Protein AF-0000000068983839 (afdb_homodimer)

Organism: NCBI:txid743974

Solvent-accessible surface area (backbone atoms only — not comparable to full-atom values): 16617 Å² total; per-residue (Å²): 38,35,44,30,45,25,29,25,25,41,51,49,75,92,55,95,58,61,54,68,30,41,51,33,74,67,11,49,51,18,20,49,47,36,24,52,53,48,46,60,52,26,74,81,48,56,54,52,30,39,36,21,15,74,34,36,22,17,36,51,29,43,50,49,28,48,52,49,31,39,75,70,76,41,79,46,46,80,44,77,44,79,48,40,38,48,85,40,53,39,66,58,26,39,43,50,50,42,48,52,48,34,72,74,64,40,85,78,48,63,81,41,22,35,38,38,25,22,29,71,56,26,51,25,46,36,52,14,65,42,43,70,48,76,65,53,90,72,54,58,18,14,34,38,30,26,43,32,88,58,80,50,77,61,62,24,41,80,78,48,74,49,70,36,79,75,135,38,35,43,30,45,26,30,25,25,42,49,48,74,90,54,95,57,60,54,68,29,41,53,33,74,66,12,49,52,19,19,49,49,36,22,52,53,49,46,62,52,26,75,82,49,56,55,52,30,38,37,21,15,75,36,37,24,16,36,51,30,42,50,48,28,48,51,48,31,40,75,70,75,40,80,47,47,79,44,77,43,78,47,39,40,48,86,40,54,39,66,58,26,38,42,52,52,42,48,52,48,34,72,74,64,40,86,77,48,63,82,41,22,36,36,37,24,21,29,71,57,26,52,25,45,37,52,13,65,43,43,71,49,78,64,53,88,71,55,58,17,15,34,38,33,26,44,31,90,58,79,49,79,61,62,24,41,80,77,48,72,49,71,35,80,74,136

Secondary structure (DSSP, 8-state):
-EEEEEE---BPPP-S-GGGPPBPHHHHHHHHHHHHHHHHHHTTS---EEEE-SSHHHHHHHHHHHHHHHHTT---EEEE-TT-STTS-HHHHHHHHHHHHHHHH-S--TT-EEEEEE-TTHHHHHHHHHHTSPP----TT-EEEEE-S-SS-PPPEEEEEE-----/-EEEEEE---BPPP-S-GGGPPBPHHHHHHHHHHHHHHHHHHTTS---EEEE-SSHHHHHHHHHHHHHHHHTT---EEEE-TT-STTS-HHHHHHHHHHHHHHHH-S--TT-EEEEEE-TTHHHHHHHHHHTSPP----TT-EEEEE-S-SS-PPPEEEEEE-----

Nearest PDB structures (foldseek):
  3f2i-assembly3_E  TM=8.036E-01  e=8.702E-10  Nostoc sp. PCC 7120 = FACHB-418
  4ij6-assembly1_B  TM=7.557E-01  e=6.068E-08  Hydrogenobacter thermophilus TK-6
  3mxo-assembly2_A-2  TM=7.303E-01  e=1.418E-07  Homo sapiens
  3mxo-assembly2_B  TM=7.251E-01  e=1.329E-07  Homo sapiens
  5muf-assembly1_A  TM=7.043E-01  e=1.418E-07  Homo sapiens

Radius of gyration: 24.98 Å; Cα contacts (8 Å, |Δi|>4): 747; chains: 2; bounding box: 42×73×49 Å

pLDDT: mean 95.05, std 5.73, range [67.31, 98.94]

Structure (mmCIF, N/CA/C/O backbone):
data_AF-0000000068983839-model_v1
#
loop_
_entity.id
_entity.type
_entity.pdbx_description
1 polymer 'Putative phosphohistidine phosphatase'
#
loop_
_atom_site.group_PDB
_atom_site.id
_atom_site.type_symbol
_atom_site.label_atom_id
_atom_site.label_alt_id
_atom_site.label_comp_id
_atom_site.label_asym_id
_atom_site.label_entity_id
_atom_site.label_seq_id
_atom_site.pdbx_PDB_ins_code
_atom_site.Cartn_x
_atom_site.Cartn_y
_atom_site.Cartn_z
_atom_site.occupancy
_atom_site.B_iso_or_equiv
_atom_site.auth_seq_id
_atom_site.auth_comp_id
_atom_site.auth_asym_id
_atom_site.auth_atom_id
_atom_site.pdbx_PDB_model_num
ATOM 1 N N . MET A 1 1 ? -10.25 6.766 0.017 1 90.69 1 MET A N 1
ATOM 2 C CA . MET A 1 1 ? -10.023 7.648 1.157 1 90.69 1 MET A CA 1
ATOM 3 C C . MET A 1 1 ? -9.352 8.945 0.714 1 90.69 1 MET A C 1
ATOM 5 O O . MET A 1 1 ? -8.609 8.961 -0.269 1 90.69 1 MET A O 1
ATOM 9 N N . LYS A 1 2 ? -9.688 10.023 1.405 1 95.81 2 LYS A N 1
ATOM 10 C CA . LYS A 1 2 ? -9.023 11.305 1.172 1 95.81 2 LYS A CA 1
ATOM 11 C C . LYS A 1 2 ? -8.211 11.734 2.391 1 95.81 2 LYS A C 1
ATOM 13 O O . LYS A 1 2 ? -8.727 11.758 3.51 1 95.81 2 LYS A O 1
ATOM 18 N N . LEU A 1 3 ? -6.98 12 2.146 1 97.69 3 LEU A N 1
ATOM 19 C CA . LEU A 1 3 ? -6.105 12.586 3.156 1 97.69 3 LEU A CA 1
ATOM 20 C C . LEU A 1 3 ? -5.777 14.031 2.818 1 97.69 3 LEU A C 1
ATOM 22 O O . LEU A 1 3 ? -5.309 14.328 1.714 1 97.69 3 LEU A O 1
ATOM 26 N N . ILE A 1 4 ? -6.086 14.914 3.697 1 98.69 4 ILE A N 1
ATOM 27 C CA . ILE A 1 4 ? -5.789 16.328 3.516 1 98.69 4 ILE A CA 1
ATOM 28 C C . ILE A 1 4 ? -4.645 16.734 4.434 1 98.69 4 ILE A C 1
ATOM 30 O O . ILE A 1 4 ? -4.805 16.781 5.656 1 98.69 4 ILE A O 1
ATOM 34 N N . PHE A 1 5 ? -3.518 17.031 3.832 1 98.75 5 PHE A N 1
ATOM 35 C CA . PHE A 1 5 ? -2.359 17.469 4.598 1 98.75 5 PHE A CA 1
ATOM 36 C C . PHE A 1 5 ? -2.338 18.984 4.711 1 98.75 5 PHE A C 1
ATOM 38 O O . PHE A 1 5 ? -2.504 19.688 3.713 1 98.75 5 PHE A O 1
ATOM 45 N N . VAL A 1 6 ? -2.137 19.484 5.918 1 98.88 6 VAL A N 1
ATOM 46 C CA . VAL A 1 6 ? -2.076 20.922 6.199 1 98.88 6 VAL A CA 1
ATOM 47 C C . VAL A 1 6 ? -0.812 21.234 6.992 1 98.88 6 VAL A C 1
ATOM 49 O O . VAL A 1 6 ? -0.535 20.594 8.016 1 98.88 6 VAL A O 1
ATOM 52 N N . ARG A 1 7 ? -0.062 22.125 6.504 1 98.94 7 ARG A N 1
ATOM 53 C CA . ARG A 1 7 ? 0.943 22.734 7.367 1 98.94 7 ARG A CA 1
ATOM 54 C C . ARG A 1 7 ? 0.316 23.781 8.281 1 98.94 7 ARG A C 1
ATOM 56 O O . ARG A 1 7 ? -0.604 24.5 7.875 1 98.94 7 ARG A O 1
ATOM 63 N N . HIS A 1 8 ? 0.883 23.922 9.414 1 98.75 8 HIS A N 1
ATOM 64 C CA . HIS A 1 8 ? 0.371 24.938 10.336 1 98.75 8 HIS A CA 1
ATOM 65 C C . HIS A 1 8 ? 0.53 26.344 9.758 1 98.75 8 HIS A C 1
ATOM 67 O O . HIS A 1 8 ? 1.288 26.531 8.805 1 98.75 8 HIS A O 1
ATOM 73 N N . GLY A 1 9 ? -0.256 27.344 10.344 1 98.62 9 GLY A N 1
ATOM 74 C CA . GLY A 1 9 ? -0.112 28.75 9.992 1 98.62 9 GLY A CA 1
ATOM 75 C C . GLY A 1 9 ? 1.139 29.391 10.57 1 98.62 9 GLY A C 1
ATOM 76 O O . GLY A 1 9 ? 1.928 28.719 11.242 1 98.62 9 GLY A O 1
ATOM 77 N N . GLN A 1 10 ? 1.274 30.672 10.32 1 98.19 10 GLN A N 1
ATOM 78 C CA . GLN A 1 10 ? 2.438 31.391 10.82 1 98.19 10 GLN A CA 1
ATOM 79 C C . GLN A 1 10 ? 2.5 31.359 12.344 1 98.19 10 GLN A C 1
ATOM 81 O O . GLN A 1 10 ? 1.504 31.625 13.016 1 98.19 10 GLN A O 1
ATOM 86 N N . ALA A 1 11 ? 3.68 31 12.828 1 97.25 11 ALA A N 1
ATOM 87 C CA . ALA A 1 11 ? 3.904 30.953 14.266 1 97.25 11 ALA A CA 1
ATOM 88 C C . ALA A 1 11 ? 4.855 32.062 14.719 1 97.25 11 ALA A C 1
ATOM 90 O O . ALA A 1 11 ? 5.586 32.625 13.906 1 97.25 11 ALA A O 1
ATOM 91 N N . GLY A 1 12 ? 4.832 32.312 15.984 1 94.88 12 GLY A N 1
ATOM 92 C CA . GLY A 1 12 ? 5.77 33.25 16.562 1 94.88 12 GLY A CA 1
ATOM 93 C C . GLY A 1 12 ? 7.219 32.875 16.312 1 94.88 12 GLY A C 1
ATOM 94 O O . GLY A 1 12 ? 7.508 31.812 15.773 1 94.88 12 GLY A O 1
ATOM 95 N N . PRO A 1 13 ? 8.07 33.75 16.656 1 90.75 13 PRO A N 1
ATOM 96 C CA . PRO A 1 13 ? 9.492 33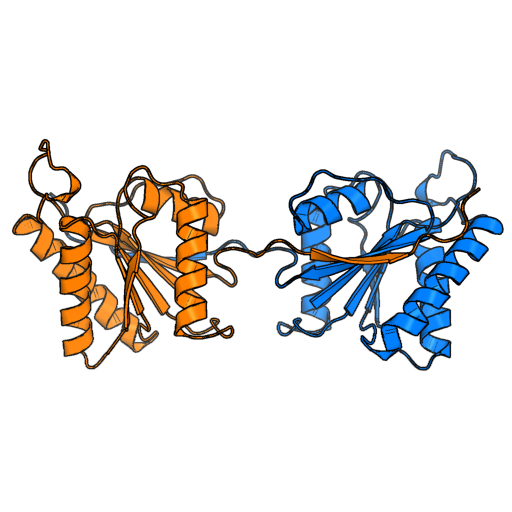.531 16.375 1 90.75 13 PRO A CA 1
ATOM 97 C C . PRO A 1 13 ? 10.047 32.312 17.094 1 90.75 13 PRO A C 1
ATOM 99 O O . PRO A 1 13 ? 9.492 31.875 18.109 1 90.75 13 PRO A O 1
ATOM 102 N N . TYR A 1 14 ? 11.117 31.828 16.5 1 87.12 14 TYR A N 1
ATOM 103 C CA . TYR A 1 14 ? 11.781 30.672 17.094 1 87.12 14 TYR A CA 1
ATOM 104 C C . TYR A 1 14 ? 12.281 30.984 18.5 1 87.12 14 TYR A C 1
ATOM 106 O O . TYR A 1 14 ? 12.781 32.094 18.75 1 87.12 14 TYR A O 1
ATOM 114 N N . CYS A 1 15 ? 12.023 30.062 19.375 1 84.12 15 CYS A N 1
ATOM 115 C CA . CYS A 1 15 ? 12.531 30.156 20.734 1 84.12 15 CYS A CA 1
ATOM 116 C C . CYS A 1 15 ? 12.938 28.781 21.266 1 84.12 15 CYS A C 1
ATOM 118 O O . CYS A 1 15 ? 12.852 27.781 20.547 1 84.12 15 CYS A O 1
ATOM 120 N N . ALA A 1 16 ? 13.453 28.703 22.531 1 85.75 16 ALA A N 1
ATOM 121 C CA . ALA A 1 16 ? 13.938 27.469 23.141 1 85.75 16 ALA A CA 1
ATOM 122 C C . ALA A 1 16 ? 12.828 26.422 23.203 1 85.75 16 ALA A C 1
ATOM 124 O O . ALA A 1 16 ? 13.07 25.234 22.984 1 85.75 16 ALA A O 1
ATOM 125 N N . ASP A 1 17 ? 11.68 26.953 23.469 1 88.44 17 ASP A N 1
ATOM 126 C CA . ASP A 1 17 ? 10.508 26.078 23.5 1 88.44 17 ASP A CA 1
ATOM 127 C C . ASP A 1 17 ? 9.812 26.031 22.156 1 88.44 17 ASP A C 1
ATOM 129 O O . ASP A 1 17 ? 8.75 26.625 21.969 1 88.44 17 ASP A O 1
ATOM 133 N N . ASP A 1 18 ? 10.328 25.25 21.266 1 89.44 18 ASP A N 1
ATOM 134 C CA . ASP A 1 18 ? 9.789 25.219 19.906 1 89.44 18 ASP A CA 1
ATOM 135 C C . ASP A 1 18 ? 8.352 24.688 19.891 1 89.44 18 ASP A C 1
ATOM 137 O O . ASP A 1 18 ? 7.504 25.203 19.172 1 89.44 18 ASP A O 1
ATOM 141 N N . ALA A 1 19 ? 8.055 23.703 20.641 1 92.25 19 ALA A N 1
ATOM 142 C CA . ALA A 1 19 ? 6.727 23.094 20.703 1 92.25 19 ALA A CA 1
ATOM 143 C C . ALA A 1 19 ? 5.688 24.094 21.203 1 92.25 19 ALA A C 1
ATOM 145 O O . ALA A 1 19 ? 4.512 24 20.844 1 92.25 19 ALA A O 1
ATOM 146 N N . GLY A 1 20 ? 6.129 25.031 21.922 1 93.81 20 GLY A N 1
ATOM 147 C CA . GLY A 1 20 ? 5.219 25.938 22.609 1 93.81 20 GLY A CA 1
ATOM 148 C C . GLY A 1 20 ? 4.914 27.203 21.828 1 93.81 20 GLY A C 1
ATOM 149 O O . GLY A 1 20 ? 4.129 28.031 22.266 1 93.81 20 GLY A O 1
ATOM 150 N N . ARG A 1 21 ? 5.441 27.375 20.594 1 95.31 21 ARG A N 1
ATOM 151 C CA . ARG A 1 21 ? 5.199 28.547 19.781 1 95.31 21 ARG A CA 1
ATOM 152 C C . ARG A 1 21 ? 3.758 28.594 19.297 1 95.31 21 ARG A C 1
ATOM 154 O O . ARG A 1 21 ? 3.287 27.656 18.656 1 95.31 21 ARG A O 1
ATOM 161 N N . ASP A 1 22 ? 3.115 29.703 19.547 1 97.31 22 ASP A N 1
ATOM 162 C CA . ASP A 1 22 ? 1.725 29.891 19.141 1 97.31 22 ASP A CA 1
ATOM 163 C C . ASP A 1 22 ? 1.635 30.531 17.766 1 97.31 22 ASP A C 1
ATOM 165 O O . ASP A 1 22 ? 2.592 31.156 17.297 1 97.31 22 ASP A O 1
ATOM 169 N N . LEU A 1 23 ? 0.504 30.391 17.156 1 98.31 23 LEU A N 1
ATOM 170 C CA . LEU A 1 23 ? 0.214 31.125 15.93 1 98.31 23 LEU A CA 1
ATOM 171 C C . LEU A 1 23 ? 0.249 32.625 16.172 1 98.31 23 LEU A C 1
ATOM 173 O O . LEU A 1 23 ? -0.18 33.094 17.234 1 98.31 23 LEU A O 1
ATOM 177 N N . THR A 1 24 ? 0.762 33.375 15.203 1 98.25 24 THR A N 1
ATOM 178 C CA . THR A 1 24 ? 0.541 34.812 15.188 1 98.25 24 THR A CA 1
ATOM 179 C C . THR A 1 24 ? -0.894 35.156 14.773 1 98.25 24 THR A C 1
ATOM 181 O O . THR A 1 24 ? -1.647 34.25 14.383 1 98.25 24 THR A O 1
ATOM 184 N N . ASP A 1 25 ? -1.273 36.438 14.938 1 98.06 25 ASP A N 1
ATOM 185 C CA . ASP A 1 25 ? -2.584 36.844 14.445 1 98.06 25 ASP A CA 1
ATOM 186 C C . ASP A 1 25 ? -2.715 36.562 12.945 1 98.06 25 ASP A C 1
ATOM 188 O O . ASP A 1 25 ? -3.775 36.125 12.484 1 98.06 25 ASP A O 1
ATOM 192 N N . PHE A 1 26 ? -1.688 36.844 12.273 1 98.25 26 PHE A N 1
ATOM 193 C CA . PHE A 1 26 ? -1.673 36.531 10.844 1 98.25 26 PHE A CA 1
ATOM 194 C C . PHE A 1 26 ? -1.823 35.062 10.594 1 98.25 26 PHE A C 1
ATOM 196 O O . PHE A 1 26 ? -2.541 34.625 9.68 1 98.25 26 PHE A O 1
ATOM 203 N N . GLY A 1 27 ? -1.121 34.219 11.383 1 98.56 27 GLY A N 1
ATOM 204 C CA . GLY A 1 27 ? -1.241 32.781 11.297 1 98.56 27 GLY A CA 1
ATOM 205 C C . GLY A 1 27 ? -2.658 32.281 11.523 1 98.56 27 GLY A C 1
ATOM 206 O O . GLY A 1 27 ? -3.107 31.359 10.852 1 98.56 27 GLY A O 1
ATOM 207 N N . LYS A 1 28 ? -3.316 32.875 12.453 1 98.69 28 LYS A N 1
ATOM 208 C CA . LYS A 1 28 ? -4.715 32.531 12.703 1 98.69 28 LYS A CA 1
ATOM 209 C C . LYS A 1 28 ? -5.586 32.875 11.5 1 98.69 28 LYS A C 1
ATOM 211 O O . LYS A 1 28 ? -6.492 32.125 11.141 1 98.69 28 LYS A O 1
ATOM 216 N N . GLN A 1 29 ? -5.305 34.031 10.953 1 98.56 29 GLN A N 1
ATOM 217 C CA . GLN A 1 29 ? -6.039 34.438 9.75 1 98.56 29 GLN A CA 1
ATOM 218 C C . GLN A 1 29 ? -5.832 33.438 8.617 1 98.56 29 GLN A C 1
ATOM 220 O O . GLN A 1 29 ? -6.777 33.062 7.918 1 98.56 29 GLN A O 1
ATOM 225 N N . GLN A 1 30 ? -4.629 33 8.414 1 98.62 30 GLN A N 1
ATOM 226 C CA . GLN A 1 30 ? -4.332 31.969 7.414 1 98.62 30 GLN A CA 1
ATOM 227 C C . GLN A 1 30 ? -5.148 30.703 7.66 1 98.62 30 GLN A C 1
ATOM 229 O O . GLN A 1 30 ? -5.738 30.156 6.73 1 98.62 30 GLN A O 1
ATOM 234 N N . ALA A 1 31 ? -5.168 30.281 8.898 1 98.81 31 ALA A N 1
ATOM 235 C CA . ALA A 1 31 ? -5.898 29.078 9.273 1 98.81 31 ALA A CA 1
ATOM 236 C C . ALA A 1 31 ? -7.387 29.219 8.961 1 98.81 31 ALA A C 1
ATOM 238 O O . ALA A 1 31 ? -8.023 28.266 8.516 1 98.81 31 ALA A O 1
ATOM 239 N N . HIS A 1 32 ? -7.902 30.391 9.195 1 98.81 32 HIS A N 1
ATOM 240 C CA . HIS A 1 32 ? -9.305 30.656 8.898 1 98.81 32 HIS A CA 1
ATOM 241 C C . HIS A 1 32 ? -9.578 30.562 7.398 1 98.81 32 HIS A C 1
ATOM 243 O O . HIS A 1 32 ? -10.609 30.031 6.977 1 98.81 32 HIS A O 1
ATOM 249 N N . GLU A 1 33 ? -8.664 31.094 6.613 1 98.81 33 GLU A N 1
ATOM 250 C CA . GLU A 1 33 ? -8.82 31 5.164 1 98.81 33 GLU A CA 1
ATOM 251 C C . GLU A 1 33 ? -8.82 29.547 4.699 1 98.81 33 GLU A C 1
ATOM 253 O O . GLU A 1 33 ? -9.633 29.156 3.863 1 98.81 33 GLU A O 1
ATOM 258 N N . THR A 1 34 ? -7.934 28.828 5.207 1 98.81 34 THR A N 1
ATOM 259 C CA . THR A 1 34 ? -7.867 27.406 4.883 1 98.81 34 THR A CA 1
ATOM 260 C C . THR A 1 34 ? -9.125 26.688 5.359 1 98.81 34 THR A C 1
ATOM 262 O O . THR A 1 34 ? -9.648 25.812 4.656 1 98.81 34 THR A O 1
ATOM 265 N N . ALA A 1 35 ? -9.578 27.016 6.52 1 98.81 35 ALA A N 1
ATOM 266 C CA . ALA A 1 35 ? -10.82 26.453 7.055 1 98.81 35 ALA A CA 1
ATOM 267 C C . ALA A 1 35 ? -11.984 26.703 6.109 1 98.81 35 ALA A C 1
ATOM 269 O O . ALA A 1 35 ? -12.82 25.828 5.883 1 98.81 35 ALA A O 1
ATOM 270 N N . ASP A 1 36 ? -12.031 27.906 5.582 1 98.44 36 ASP A N 1
ATOM 271 C CA . ASP A 1 36 ? -13.102 28.25 4.645 1 98.44 36 ASP A CA 1
ATOM 272 C C . ASP A 1 36 ? -13.07 27.328 3.426 1 98.44 36 ASP A C 1
ATOM 274 O O . ASP A 1 36 ? -14.117 26.828 2.988 1 98.44 36 ASP A O 1
ATOM 278 N N . PHE A 1 37 ? -11.922 27.172 2.916 1 98.5 37 PHE A N 1
ATOM 279 C CA . PHE A 1 37 ? -11.766 26.266 1.793 1 98.5 37 PHE A CA 1
ATOM 280 C C . PHE A 1 37 ? -12.258 24.859 2.16 1 98.5 37 PHE A C 1
ATOM 282 O O . PHE A 1 37 ? -13 24.234 1.399 1 98.5 37 PHE A O 1
ATOM 289 N N . LEU A 1 38 ? -11.898 24.344 3.334 1 98.5 38 LEU A N 1
ATOM 290 C CA . LEU A 1 38 ? -12.195 22.984 3.754 1 98.5 38 LEU A CA 1
ATOM 291 C C . LEU A 1 38 ? -13.68 22.812 4.055 1 98.5 38 LEU A C 1
ATOM 293 O O . LEU A 1 38 ? -14.242 21.734 3.824 1 98.5 38 LEU A O 1
ATOM 297 N N . VAL A 1 39 ? -14.297 23.844 4.551 1 98.25 39 VAL A N 1
ATOM 298 C CA . VAL A 1 39 ? -15.742 23.812 4.75 1 98.25 39 VAL A CA 1
ATOM 299 C C . VAL A 1 39 ? -16.453 23.641 3.404 1 98.25 39 VAL A C 1
ATOM 301 O O . VAL A 1 39 ? -17.344 22.812 3.273 1 98.25 39 VAL A O 1
ATOM 304 N N . ASN A 1 40 ? -16.031 24.406 2.436 1 97.94 40 ASN A N 1
ATOM 305 C CA . ASN A 1 40 ? -16.609 24.266 1.104 1 97.94 40 ASN A CA 1
ATOM 306 C C . ASN A 1 40 ? -16.344 22.875 0.515 1 97.94 40 ASN A C 1
ATOM 308 O O . ASN A 1 40 ? -17.234 22.266 -0.058 1 97.94 40 ASN A O 1
ATOM 312 N N . TYR A 1 41 ? -15.156 22.438 0.679 1 96.69 41 TYR A N 1
ATOM 313 C CA . TYR A 1 41 ? -14.773 21.125 0.175 1 96.69 41 TYR A CA 1
ATOM 314 C C . TYR A 1 41 ? -15.586 20.016 0.842 1 96.69 41 TYR A C 1
ATOM 316 O O . TYR A 1 41 ? -15.945 19.031 0.2 1 96.69 41 TYR A O 1
ATOM 324 N N . SER A 1 42 ? -15.875 20.188 2.082 1 96.12 42 SER A N 1
ATOM 325 C CA . SER A 1 42 ? -16.531 19.172 2.904 1 96.12 42 SER A CA 1
ATOM 326 C C . SER A 1 42 ? -17.984 18.969 2.467 1 96.12 42 SER A C 1
ATOM 328 O O . SER A 1 42 ? -18.625 17.984 2.854 1 96.12 42 SER A O 1
ATOM 330 N N . LYS A 1 43 ? -18.531 19.875 1.742 1 95.62 43 LYS A N 1
ATOM 331 C CA . LYS A 1 43 ? -19.891 19.719 1.233 1 95.62 43 LYS A CA 1
ATOM 332 C C . LYS A 1 43 ? -20.016 18.484 0.328 1 95.62 43 LYS A C 1
ATOM 334 O O . LYS A 1 43 ? -21.047 17.812 0.312 1 95.62 43 LYS A O 1
ATOM 339 N N . GLU A 1 44 ? -18.969 18.188 -0.347 1 94.38 44 GLU A N 1
ATOM 340 C CA . GLU A 1 44 ? -18.953 17.016 -1.234 1 94.38 44 GLU A CA 1
ATOM 341 C C . GLU A 1 44 ? -18.234 15.836 -0.577 1 94.38 44 GLU A C 1
ATOM 343 O O . GLU A 1 44 ? -18.531 14.68 -0.8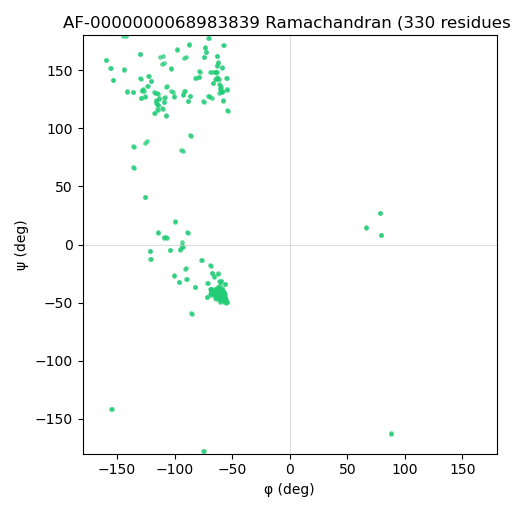97 1 94.38 44 GLU A O 1
ATOM 348 N N . SER A 1 45 ? -17.359 16.172 0.31 1 95.5 45 SER A N 1
ATOM 349 C CA . SER A 1 45 ? -16.562 15.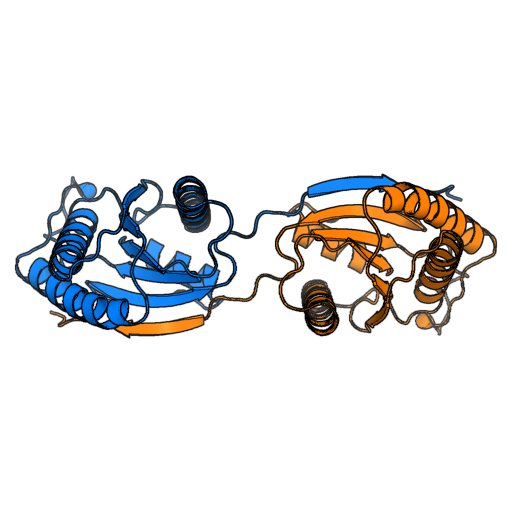172 1.011 1 95.5 45 SER A CA 1
ATOM 350 C C . SER A 1 45 ? -16.484 15.469 2.504 1 95.5 45 SER A C 1
ATOM 352 O O . SER A 1 45 ? -15.531 16.094 2.965 1 95.5 45 SER A O 1
ATOM 354 N N . PRO A 1 46 ? -17.5 15.031 3.207 1 97.12 46 PRO A N 1
ATOM 355 C CA . PRO A 1 46 ? -17.531 15.344 4.637 1 97.12 46 PRO A CA 1
ATOM 356 C C . PRO A 1 46 ? -16.25 14.898 5.359 1 97.12 46 PRO A C 1
ATOM 358 O O . PRO A 1 46 ? -15.719 13.828 5.055 1 97.12 46 PRO A O 1
ATOM 361 N N . VAL A 1 47 ? -15.844 15.68 6.277 1 98.31 47 VAL A N 1
ATOM 362 C CA . VAL A 1 47 ? -14.625 15.398 7.031 1 98.31 47 VAL A CA 1
ATOM 363 C C . VAL A 1 47 ? -14.953 14.5 8.219 1 98.31 47 VAL A C 1
ATOM 365 O O . VAL A 1 47 ? -15.812 14.836 9.047 1 98.31 47 VAL A O 1
ATOM 368 N N . ASN A 1 48 ? -14.219 13.398 8.328 1 98.31 48 ASN A N 1
ATOM 369 C CA . ASN A 1 48 ? -14.5 12.414 9.375 1 98.31 48 ASN A CA 1
ATOM 370 C C . ASN A 1 48 ? -13.609 12.633 10.594 1 98.31 48 ASN A C 1
ATOM 372 O O . ASN A 1 48 ? -14.016 12.352 11.727 1 98.31 48 ASN A O 1
ATOM 376 N N . ALA A 1 49 ? -12.414 13.102 10.391 1 98.56 49 ALA A N 1
ATOM 377 C CA . ALA A 1 49 ? -11.484 13.289 11.508 1 98.56 49 ALA A CA 1
ATOM 378 C C . ALA A 1 49 ? -10.438 14.344 11.18 1 98.56 49 ALA A C 1
ATOM 380 O O . ALA A 1 49 ? -10.125 14.578 10.008 1 98.56 49 ALA A O 1
ATOM 381 N N . ILE A 1 50 ? -9.969 14.977 12.195 1 98.81 50 ILE A N 1
ATOM 382 C CA . ILE A 1 50 ? -8.789 15.828 12.172 1 98.81 50 ILE A CA 1
ATOM 383 C C . ILE A 1 50 ? -7.707 15.242 13.078 1 98.81 50 ILE A C 1
ATOM 385 O O . ILE A 1 50 ? -7.965 14.93 14.242 1 98.81 50 ILE A O 1
ATOM 389 N N . ILE A 1 51 ? -6.535 15.008 12.508 1 98.81 51 ILE A N 1
ATOM 390 C CA . ILE A 1 51 ? -5.359 14.555 13.242 1 98.81 51 ILE A CA 1
ATOM 391 C C . ILE A 1 51 ? -4.332 15.68 13.328 1 98.81 51 ILE A C 1
ATOM 393 O O . ILE A 1 51 ? -3.955 16.266 12.305 1 98.81 51 ILE A O 1
ATOM 397 N N . ALA A 1 52 ? -3.906 15.977 14.492 1 98.81 52 ALA A N 1
ATOM 398 C CA . ALA A 1 52 ? -3.025 17.141 14.641 1 98.81 52 ALA A CA 1
ATOM 399 C C . ALA A 1 52 ? -1.779 16.781 15.445 1 98.81 52 ALA A C 1
ATOM 401 O O . ALA A 1 52 ? -1.841 15.953 16.359 1 98.81 52 ALA A O 1
ATOM 402 N N . SER A 1 53 ? -0.66 17.359 15.062 1 98.5 53 SER A N 1
ATOM 403 C CA . SER A 1 53 ? 0.539 17.375 15.891 1 98.5 53 SER A CA 1
ATOM 404 C C . SER A 1 53 ? 0.273 18.047 17.234 1 98.5 53 SER A C 1
ATOM 406 O O . SER A 1 53 ? -0.534 18.969 17.328 1 98.5 53 SER A O 1
ATOM 408 N N . PRO A 1 54 ? 1.029 17.656 18.266 1 97.62 54 PRO A N 1
ATOM 409 C CA . PRO A 1 54 ? 0.793 18.234 19.594 1 97.62 54 PRO A CA 1
ATOM 410 C C . PRO A 1 54 ? 1.365 19.641 19.734 1 97.62 54 PRO A C 1
ATOM 412 O O . PRO A 1 54 ? 1.089 20.328 20.719 1 97.62 54 PRO A O 1
ATOM 415 N N . TYR A 1 55 ? 2.238 20.078 18.766 1 97.88 55 TYR A N 1
ATOM 416 C CA . TYR A 1 55 ? 2.801 21.406 18.891 1 97.88 55 TYR A CA 1
ATOM 417 C C . TYR A 1 55 ? 1.707 22.469 18.812 1 97.88 55 TYR A C 1
ATOM 419 O O . TYR A 1 55 ? 0.766 22.359 18.031 1 97.88 55 TYR A O 1
ATOM 427 N N . ASN A 1 56 ? 1.85 23.547 19.578 1 98 56 ASN A N 1
ATOM 428 C CA . ASN A 1 56 ? 0.805 24.562 19.734 1 98 56 ASN A CA 1
ATOM 429 C C . ASN A 1 56 ? 0.353 25.109 18.391 1 98 56 ASN A C 1
ATOM 431 O O . ASN A 1 56 ? -0.846 25.234 18.125 1 98 56 ASN A O 1
ATOM 435 N N . ARG A 1 57 ? 1.285 25.484 17.578 1 98.31 57 ARG A N 1
ATOM 436 C CA . ARG A 1 57 ? 0.95 26.125 16.297 1 98.31 57 ARG A CA 1
ATOM 437 C C . ARG A 1 57 ? 0.106 25.188 15.438 1 98.31 57 ARG A C 1
ATOM 439 O O . ARG A 1 57 ? -0.843 25.625 14.781 1 98.31 57 ARG A O 1
ATOM 446 N N . ALA A 1 58 ? 0.387 23.906 15.398 1 98.69 58 ALA A N 1
ATOM 447 C CA . ALA A 1 58 ? -0.392 22.922 14.633 1 98.69 58 ALA A CA 1
ATOM 448 C C . ALA A 1 58 ? -1.743 22.672 15.297 1 98.69 58 ALA A C 1
ATOM 450 O O . ALA A 1 58 ? -2.77 22.609 14.617 1 98.69 58 ALA A O 1
ATOM 451 N N . ASN A 1 59 ? -1.703 22.516 16.562 1 98.25 59 ASN A N 1
ATOM 452 C CA . ASN A 1 59 ? -2.936 22.297 17.312 1 98.25 59 ASN A CA 1
ATOM 453 C C . ASN A 1 59 ? -3.895 23.484 17.156 1 98.25 59 ASN A C 1
ATOM 455 O O . ASN A 1 59 ? -5.098 23.281 16.984 1 98.25 59 ASN A O 1
ATOM 459 N N . GLN A 1 60 ? -3.371 24.641 17.234 1 98.75 60 GLN A N 1
ATOM 460 C CA . GLN A 1 60 ? -4.188 25.844 17.078 1 98.75 60 GLN A CA 1
ATOM 461 C C . GLN A 1 60 ? -4.77 25.938 15.672 1 98.75 60 GLN A C 1
ATOM 463 O O . GLN A 1 60 ? -5.934 26.297 15.492 1 98.75 60 GLN A O 1
ATOM 468 N N . THR A 1 61 ? -3.977 25.641 14.68 1 98.88 61 THR A N 1
ATOM 469 C CA . THR A 1 61 ? -4.469 25.594 13.305 1 98.88 61 THR A CA 1
ATOM 470 C C . THR A 1 61 ? -5.605 24.594 13.172 1 98.88 61 THR A C 1
ATOM 472 O O . THR A 1 61 ? -6.656 24.906 12.609 1 98.88 61 THR A O 1
ATOM 475 N N . ALA A 1 62 ? -5.406 23.422 13.711 1 98.88 62 ALA A N 1
ATOM 476 C CA . ALA A 1 62 ? -6.406 22.359 13.656 1 98.88 62 ALA A CA 1
ATOM 477 C C . ALA A 1 62 ? -7.688 22.766 14.375 1 98.88 62 ALA A C 1
ATOM 479 O O . ALA A 1 62 ? -8.789 22.469 13.914 1 98.88 62 ALA A O 1
ATOM 480 N N . ALA A 1 63 ? -7.543 23.422 15.5 1 98.75 63 ALA A N 1
ATOM 481 C CA . ALA A 1 63 ? -8.695 23.875 16.297 1 98.75 63 ALA A CA 1
ATOM 482 C C . ALA A 1 63 ? -9.539 24.875 15.516 1 98.75 63 ALA A C 1
ATOM 484 O O . ALA A 1 63 ? -10.766 24.828 15.562 1 98.75 63 ALA A O 1
ATOM 485 N N . ILE A 1 64 ? -8.914 25.781 14.859 1 98.81 64 ILE A N 1
ATOM 486 C CA . ILE A 1 64 ? -9.609 26.781 14.047 1 98.81 64 ILE A CA 1
ATOM 487 C C . ILE A 1 64 ? -10.383 26.078 12.93 1 98.81 64 ILE A C 1
ATOM 489 O O . ILE A 1 64 ? -11.547 26.391 12.68 1 98.81 64 ILE A O 1
ATOM 493 N N . ILE A 1 65 ? -9.75 25.141 12.281 1 98.81 65 ILE A N 1
ATOM 494 C CA . ILE A 1 65 ? -10.391 24.375 11.219 1 98.81 65 ILE A CA 1
ATOM 495 C C . ILE A 1 65 ? -11.586 23.609 11.781 1 98.81 65 ILE A C 1
ATOM 497 O O . ILE A 1 65 ? -12.664 23.609 11.195 1 98.81 65 ILE A O 1
ATOM 501 N N . LEU A 1 66 ? -11.375 22.969 12.914 1 98.81 66 LEU A N 1
ATOM 502 C CA . LEU A 1 66 ? -12.445 22.219 13.57 1 98.81 66 LEU A CA 1
ATOM 503 C C . LEU A 1 66 ? -13.641 23.109 13.852 1 98.81 66 LEU A C 1
ATOM 505 O O . LEU A 1 66 ? -14.781 22.75 13.555 1 98.81 66 LEU A O 1
ATOM 509 N N . GLU A 1 67 ? -13.391 24.203 14.43 1 98.62 67 GLU A N 1
ATOM 510 C CA . GLU A 1 67 ? -14.461 25.141 14.781 1 98.62 67 GLU A CA 1
ATOM 511 C C . GLU A 1 67 ? -15.281 25.531 13.555 1 98.62 67 GLU A C 1
ATOM 513 O O . GLU A 1 67 ? -16.516 25.547 13.609 1 98.62 67 GLU A O 1
ATOM 518 N N . SER A 1 68 ? -14.617 25.828 12.477 1 98.69 68 SER A N 1
ATOM 519 C CA . SER A 1 68 ? -15.305 26.219 11.242 1 98.69 68 SER A CA 1
ATOM 520 C C . SER A 1 68 ? -16.156 25.062 10.711 1 98.69 68 SER A C 1
ATOM 522 O O . SER A 1 68 ? -17.266 25.297 10.219 1 98.69 68 SER A O 1
ATOM 524 N N . LEU A 1 69 ? -15.648 23.859 10.758 1 98.5 69 LEU A N 1
ATOM 525 C CA . LEU A 1 69 ? -16.391 22.688 10.289 1 98.5 69 LEU A CA 1
ATOM 526 C C . LEU A 1 69 ? -17.609 22.438 11.164 1 98.5 69 LEU A C 1
ATOM 528 O O . LEU A 1 69 ? -18.688 22.094 10.664 1 98.5 69 LEU A O 1
ATOM 532 N N . VAL A 1 70 ? -17.453 22.609 12.484 1 98.25 70 VAL A N 1
ATOM 533 C CA . VAL A 1 70 ? -18.562 22.438 13.422 1 98.25 70 VAL A CA 1
ATOM 534 C C . VAL A 1 70 ? -19.656 23.469 13.125 1 98.25 70 VAL A C 1
ATOM 536 O O . VAL A 1 70 ? -20.844 23.125 13.109 1 98.25 70 VAL A O 1
ATOM 539 N N . ASP A 1 71 ? -19.25 24.641 12.883 1 98 71 ASP A N 1
ATOM 540 C CA . ASP A 1 71 ? -20.188 25.703 12.523 1 98 71 ASP A CA 1
ATOM 541 C C . ASP A 1 71 ? -20.953 25.344 11.258 1 98 71 ASP A C 1
ATOM 543 O O . ASP A 1 71 ? -22.094 25.766 11.078 1 98 71 ASP A O 1
ATOM 547 N N . ALA A 1 72 ? -20.297 24.625 10.438 1 97.69 72 ALA A N 1
ATOM 548 C CA . ALA A 1 72 ? -20.938 24.172 9.195 1 97.69 72 ALA A CA 1
ATOM 549 C C . ALA A 1 72 ? -21.656 22.844 9.398 1 97.69 72 ALA A C 1
ATOM 551 O O . ALA A 1 72 ? -21.906 22.109 8.438 1 97.69 72 ALA A O 1
ATOM 552 N N . GLU A 1 73 ? -21.828 22.359 10.641 1 97.12 73 GLU A N 1
ATOM 553 C CA . GLU A 1 73 ? -22.641 21.219 11.055 1 97.12 73 GLU A CA 1
ATOM 554 C C . GLU A 1 73 ? -21.922 19.906 10.766 1 97.12 73 GLU A C 1
ATOM 556 O O . GLU A 1 73 ? -22.562 18.906 10.438 1 97.12 73 GLU A O 1
ATOM 561 N N . GLN A 1 74 ? -20.641 20.031 10.758 1 97 74 GLN A N 1
ATOM 562 C CA . GLN A 1 74 ? -19.828 18.828 10.734 1 97 74 GLN A CA 1
ATOM 563 C C . GLN A 1 74 ? -19.25 18.531 12.117 1 97 74 GLN A C 1
ATOM 565 O O . GLN A 1 74 ? -19.125 19.422 12.953 1 97 74 GLN A O 1
ATOM 570 N N . ASN A 1 75 ? -19.016 17.234 12.383 1 96.31 75 ASN A N 1
ATOM 571 C CA . ASN A 1 75 ? -18.484 16.844 13.688 1 96.31 75 ASN A CA 1
ATOM 572 C C . ASN A 1 75 ? -17.359 15.828 13.555 1 96.31 75 ASN A C 1
ATOM 574 O O . ASN A 1 75 ? -17.484 14.695 14.031 1 96.31 75 ASN A O 1
ATOM 578 N N . PRO A 1 76 ? -16.297 16.25 12.984 1 98.25 76 PRO A N 1
ATOM 579 C CA . PRO A 1 76 ? -15.18 15.312 12.875 1 98.25 76 PRO A CA 1
ATOM 580 C C . PRO A 1 76 ? -14.562 14.961 14.227 1 98.25 76 PRO A C 1
ATOM 582 O O . PRO A 1 76 ? -14.562 15.789 15.141 1 98.25 76 PRO A O 1
ATOM 585 N N . ALA A 1 77 ? -14.055 13.734 14.352 1 98.19 77 ALA A N 1
ATOM 586 C CA . ALA A 1 77 ? -13.234 13.383 15.508 1 98.19 77 ALA A CA 1
ATOM 587 C C . ALA A 1 77 ? -11.938 14.188 15.523 1 98.19 77 ALA A C 1
ATOM 589 O O . ALA A 1 77 ? -11.422 14.562 14.469 1 98.19 77 ALA A O 1
ATOM 590 N N . PHE A 1 78 ? -11.477 14.445 16.703 1 98.5 78 PHE A N 1
ATOM 591 C CA . PHE A 1 78 ? -10.195 15.117 16.859 1 98.5 78 PHE A CA 1
ATOM 592 C C . PHE A 1 78 ? -9.188 14.211 17.547 1 98.5 78 PHE A C 1
ATOM 594 O O . PHE A 1 78 ? -9.43 13.734 18.672 1 98.5 78 PHE A O 1
ATOM 601 N N . ILE A 1 79 ? -8.086 13.938 16.922 1 98.31 79 ILE A N 1
ATOM 602 C CA . ILE A 1 79 ? -7.07 13.016 17.406 1 98.31 79 ILE A CA 1
ATOM 603 C C . ILE A 1 79 ? -5.711 13.711 17.406 1 98.31 79 ILE A C 1
ATOM 605 O O . ILE A 1 79 ? -5.355 14.406 16.453 1 98.31 79 ILE A O 1
ATOM 609 N N . THR A 1 80 ? -4.98 13.555 18.5 1 98.31 80 THR A N 1
ATOM 610 C CA . THR A 1 80 ? -3.607 14.047 18.547 1 98.31 80 THR A CA 1
ATOM 611 C C . THR A 1 80 ? -2.613 12.906 18.391 1 98.31 80 THR A C 1
ATOM 613 O O . THR A 1 80 ? -2.742 11.867 19.047 1 98.31 80 THR A O 1
ATOM 616 N N . ILE A 1 81 ? -1.632 13.102 17.5 1 97.88 81 ILE A N 1
ATOM 617 C CA . ILE A 1 81 ? -0.57 12.117 17.297 1 97.88 81 ILE A CA 1
ATOM 618 C C . ILE A 1 81 ? 0.79 12.781 17.516 1 97.88 81 ILE A C 1
ATOM 620 O O . ILE A 1 81 ? 1.062 13.844 16.953 1 97.88 81 ILE A O 1
ATOM 624 N N . SER A 1 82 ? 1.638 12.125 18.203 1 97.88 82 SER A N 1
ATOM 625 C CA . SER A 1 82 ? 2.893 12.742 18.625 1 97.88 82 SER A CA 1
ATOM 626 C C . SER A 1 82 ? 4.02 12.414 17.656 1 97.88 82 SER A C 1
ATOM 628 O O . SER A 1 82 ? 5.121 12.953 17.766 1 97.88 82 SER A O 1
ATOM 630 N N . SER A 1 83 ? 3.746 11.594 16.688 1 97.94 83 SER A N 1
ATOM 631 C CA . SER A 1 83 ? 4.809 11.148 15.789 1 97.94 83 SER A CA 1
ATOM 632 C C . SER A 1 83 ? 4.797 11.938 14.484 1 97.94 83 SER A C 1
ATOM 634 O O . SER A 1 83 ? 5.34 11.484 13.477 1 97.94 83 SER A O 1
ATOM 636 N N . ILE A 1 84 ? 4.168 13.094 14.516 1 98.38 84 ILE A N 1
ATOM 637 C CA . ILE A 1 84 ? 4.16 13.906 13.305 1 98.38 84 ILE A CA 1
ATOM 638 C C . ILE A 1 84 ? 4.688 15.305 13.609 1 98.38 84 ILE A C 1
ATOM 640 O O . ILE A 1 84 ? 4.148 16.297 13.117 1 98.38 84 ILE A O 1
ATOM 644 N N . THR A 1 85 ? 5.668 15.398 14.367 1 98.12 85 THR A N 1
ATOM 645 C CA . THR A 1 85 ? 6.41 16.625 14.609 1 98.12 85 THR A CA 1
ATOM 646 C C . THR A 1 85 ? 7.52 16.797 13.578 1 98.12 85 THR A C 1
ATOM 648 O O . THR A 1 85 ? 7.797 15.891 12.797 1 98.12 85 THR A O 1
ATOM 651 N N . PRO A 1 86 ? 8.164 17.953 13.578 1 97 86 PRO A N 1
ATOM 652 C CA . PRO A 1 86 ? 9.047 18.297 12.453 1 97 86 PRO A CA 1
ATOM 653 C C . PRO A 1 86 ? 10.125 17.25 12.211 1 97 86 PRO A C 1
ATOM 655 O O . PRO A 1 86 ? 10.406 16.906 11.062 1 97 86 PRO A O 1
ATOM 658 N N . ASP A 1 87 ? 10.672 16.562 13.211 1 95.62 87 ASP A N 1
ATOM 659 C CA . ASP A 1 87 ? 11.867 15.742 13.062 1 95.62 87 ASP A CA 1
ATOM 660 C C . ASP A 1 87 ? 11.523 14.258 13.102 1 95.62 87 ASP A C 1
ATOM 662 O O . ASP A 1 87 ? 12.414 13.406 13.094 1 95.62 87 ASP A O 1
ATOM 666 N N . ASP A 1 88 ? 10.234 14 13.133 1 97.5 88 ASP A N 1
ATOM 667 C CA . ASP A 1 88 ? 9.82 12.609 13.227 1 97.5 88 ASP A CA 1
ATOM 668 C C . ASP A 1 88 ? 10.008 11.891 11.891 1 97.5 88 ASP A C 1
ATOM 670 O O . ASP A 1 88 ? 10.219 12.523 10.859 1 97.5 88 ASP A O 1
ATOM 674 N N . ASP A 1 89 ? 10.023 10.594 11.969 1 96.88 89 ASP A N 1
ATOM 675 C CA . ASP A 1 89 ? 10.086 9.742 10.789 1 96.88 89 ASP A CA 1
ATOM 676 C C . ASP A 1 89 ? 8.742 9.695 10.07 1 96.88 89 ASP A C 1
ATOM 678 O O . ASP A 1 89 ? 7.738 9.266 10.648 1 96.88 89 ASP A O 1
ATOM 682 N N . PRO A 1 90 ? 8.711 10.055 8.797 1 96.44 90 PRO A N 1
ATOM 683 C CA . PRO A 1 90 ? 7.438 10.125 8.086 1 96.44 90 PRO A CA 1
ATOM 684 C C . PRO A 1 90 ? 6.77 8.758 7.93 1 96.44 90 PRO A C 1
ATOM 686 O O . PRO A 1 90 ? 5.543 8.672 7.855 1 96.44 90 PRO A O 1
ATOM 689 N N . ASN A 1 91 ? 7.539 7.719 7.895 1 92 91 ASN A N 1
ATOM 690 C CA . ASN A 1 91 ? 6.949 6.387 7.816 1 92 91 ASN A CA 1
ATOM 691 C C . ASN A 1 91 ? 6.215 6.02 9.102 1 92 91 ASN A C 1
ATOM 693 O O . ASN A 1 91 ? 5.117 5.465 9.062 1 92 91 ASN A O 1
ATOM 697 N N . ILE A 1 92 ? 6.828 6.324 10.172 1 93.56 92 ILE A N 1
ATOM 698 C CA . ILE A 1 92 ? 6.199 6.07 11.469 1 93.56 92 ILE A CA 1
ATOM 699 C C . ILE A 1 92 ? 4.949 6.934 11.609 1 93.56 92 ILE A C 1
ATOM 701 O O . ILE A 1 92 ? 3.912 6.461 12.086 1 93.56 92 ILE A O 1
ATOM 705 N N . GLY A 1 93 ? 5.059 8.148 11.172 1 97.12 93 GLY A N 1
ATOM 706 C CA . GLY A 1 93 ? 3.9 9.031 11.18 1 97.12 93 GLY A CA 1
ATOM 707 C C . GLY A 1 93 ? 2.719 8.484 10.406 1 97.12 93 GLY A C 1
ATOM 708 O O . GLY A 1 93 ? 1.601 8.43 10.922 1 97.12 93 GLY A O 1
ATOM 709 N N . LEU A 1 94 ? 2.994 8.039 9.227 1 95.75 94 LEU A N 1
ATOM 710 C CA . LEU A 1 94 ? 1.941 7.488 8.375 1 95.75 94 LEU A CA 1
ATOM 711 C C . LEU A 1 94 ? 1.367 6.215 8.984 1 95.75 94 LEU A C 1
ATOM 713 O O . LEU A 1 94 ? 0.158 5.98 8.922 1 95.75 94 LEU A O 1
ATOM 717 N N . ASP A 1 95 ? 2.221 5.406 9.586 1 91.81 95 ASP A N 1
ATOM 718 C CA . ASP A 1 95 ? 1.76 4.191 10.25 1 91.81 95 ASP A CA 1
ATOM 719 C C . ASP A 1 95 ? 0.805 4.523 11.398 1 91.81 95 ASP A C 1
ATOM 721 O O . ASP A 1 95 ? -0.244 3.891 11.539 1 91.81 95 ASP A O 1
ATOM 725 N N . ASP A 1 96 ? 1.19 5.477 12.156 1 95.81 96 ASP A N 1
ATOM 726 C CA . ASP A 1 96 ? 0.378 5.855 13.305 1 95.81 96 ASP A CA 1
ATOM 727 C C . ASP A 1 96 ? -0.939 6.488 12.867 1 95.81 96 ASP A C 1
ATOM 729 O O . ASP A 1 96 ? -1.977 6.281 13.5 1 95.81 96 ASP A O 1
ATOM 733 N N . ILE A 1 97 ? -0.903 7.273 11.82 1 97.12 97 ILE A N 1
ATOM 734 C CA . ILE A 1 97 ? -2.113 7.859 11.25 1 97.12 97 ILE A CA 1
ATOM 735 C C . ILE A 1 97 ? -3.057 6.75 10.797 1 97.12 97 ILE A C 1
ATOM 737 O O . ILE A 1 97 ? -4.246 6.762 11.125 1 97.12 97 ILE A O 1
ATOM 741 N N . ASP A 1 98 ? -2.533 5.824 10.07 1 93.88 98 ASP A N 1
ATOM 742 C CA . ASP A 1 98 ? -3.33 4.695 9.602 1 93.88 98 ASP A CA 1
ATOM 743 C C . ASP A 1 98 ? -3.961 3.943 10.773 1 93.88 98 ASP A C 1
ATOM 745 O O . ASP A 1 98 ? -5.152 3.625 10.75 1 93.88 98 ASP A O 1
ATOM 749 N N . CYS A 1 99 ? -3.146 3.66 11.773 1 92.62 99 CYS A N 1
ATOM 750 C CA . CYS A 1 99 ? -3.615 2.951 12.961 1 92.62 99 CYS A CA 1
ATOM 751 C C . CYS A 1 99 ? -4.738 3.719 13.648 1 92.62 99 CYS A C 1
ATOM 753 O O . CYS A 1 99 ? -5.75 3.133 14.031 1 92.62 99 CYS A O 1
ATOM 755 N N . ALA A 1 100 ? -4.531 5 13.797 1 95.5 100 ALA A N 1
ATOM 756 C CA . ALA A 1 100 ? -5.535 5.832 14.453 1 95.5 100 ALA A CA 1
ATOM 757 C C . ALA A 1 100 ? -6.855 5.812 13.688 1 95.5 100 ALA A C 1
ATOM 759 O O . ALA A 1 100 ? -7.926 5.715 14.289 1 95.5 100 ALA A O 1
ATOM 760 N N . ILE A 1 101 ? -6.785 5.902 12.367 1 95.62 101 ILE A N 1
ATOM 761 C CA . ILE A 1 101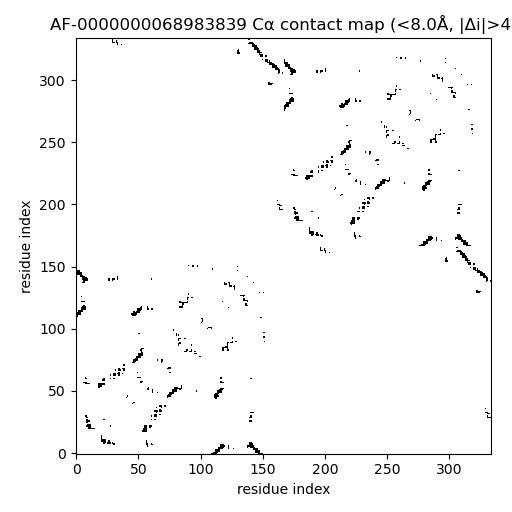 ? -7.973 5.906 11.516 1 95.62 101 ILE A CA 1
ATOM 762 C C . ILE A 1 101 ? -8.695 4.566 11.641 1 95.62 101 ILE A C 1
ATOM 764 O O . ILE A 1 101 ? -9.906 4.527 11.859 1 95.62 101 ILE A O 1
ATOM 768 N N . ARG A 1 102 ? -7.977 3.494 11.562 1 90.25 102 ARG A N 1
ATOM 769 C CA . ARG A 1 102 ? -8.586 2.17 11.609 1 90.25 102 ARG A CA 1
ATOM 770 C C . ARG A 1 102 ? -9.156 1.88 12.992 1 90.25 102 ARG A C 1
ATOM 772 O O . ARG A 1 102 ? -10.18 1.198 13.117 1 90.25 102 ARG A O 1
ATOM 779 N N . HIS A 1 103 ? -8.422 2.33 13.992 1 93.12 103 HIS A N 1
ATOM 780 C CA . HIS A 1 103 ? -8.914 2.154 15.359 1 93.12 103 HIS A CA 1
ATOM 781 C C . HIS A 1 103 ? -10.25 2.867 15.562 1 93.12 103 HIS A C 1
ATOM 783 O O . HIS A 1 103 ? -11.148 2.332 16.203 1 93.12 103 HIS A O 1
ATOM 789 N N . LYS A 1 104 ? -10.312 4.031 14.953 1 94.75 104 LYS A N 1
ATOM 790 C CA . LYS A 1 104 ? -11.484 4.871 15.172 1 94.75 104 LYS A CA 1
ATOM 791 C C . LYS A 1 104 ? -12.641 4.449 14.266 1 94.75 104 LYS A C 1
ATOM 793 O O . LYS A 1 104 ? -13.797 4.469 14.68 1 94.75 104 LYS A O 1
ATOM 798 N N . PHE A 1 105 ? -12.352 4.027 12.992 1 94.38 105 PHE A N 1
ATOM 799 C CA . PHE A 1 105 ? -13.422 3.91 12.016 1 94.38 105 PHE A CA 1
ATOM 800 C C . PHE A 1 105 ? -13.523 2.484 11.484 1 94.38 105 PHE A C 1
ATOM 802 O O . PHE A 1 105 ? -14.422 2.164 10.711 1 94.38 105 PHE A O 1
ATOM 809 N N . GLY A 1 106 ? -12.594 1.612 11.883 1 88.19 106 GLY A N 1
ATOM 810 C CA . GLY A 1 106 ? -12.594 0.25 11.375 1 88.19 106 GLY A CA 1
ATOM 811 C C . GLY A 1 106 ? -11.812 0.099 10.086 1 88.19 106 GLY A C 1
ATOM 812 O O . GLY A 1 106 ? -11.008 0.965 9.734 1 88.19 106 GLY A O 1
ATOM 813 N N . MET A 1 107 ? -12.07 -0.997 9.375 1 77.5 107 MET A N 1
ATOM 814 C CA . MET A 1 107 ? -11.242 -1.374 8.234 1 77.5 107 MET A CA 1
ATOM 815 C C . MET A 1 107 ? -11.781 -0.776 6.941 1 77.5 107 MET A C 1
ATOM 817 O O . MET A 1 107 ? -11.062 -0.699 5.941 1 77.5 107 MET A O 1
ATOM 821 N N . GLU A 1 108 ? -12.984 -0.412 6.898 1 79.69 108 GLU A N 1
ATOM 822 C CA . GLU A 1 108 ? -13.57 0.201 5.711 1 79.69 108 GLU A CA 1
ATOM 823 C C . GLU A 1 108 ? -13.328 1.708 5.691 1 79.69 108 GLU A C 1
ATOM 825 O O . GLU A 1 108 ? -14.141 2.477 6.215 1 79.69 108 GLU A O 1
ATOM 830 N N . THR A 1 109 ? -12.219 2.055 4.996 1 85.88 109 THR A N 1
ATOM 831 C CA . THR A 1 109 ? -11.797 3.449 5.098 1 85.88 109 THR A CA 1
ATOM 832 C C . THR A 1 109 ? -11.922 4.152 3.75 1 85.88 109 THR A C 1
ATOM 834 O O . THR A 1 109 ? -11.531 5.316 3.613 1 85.88 109 THR A O 1
ATOM 837 N N . ASP A 1 110 ? -12.539 3.564 2.77 1 82.5 110 ASP A N 1
ATOM 838 C CA . ASP A 1 110 ? -12.5 4.035 1.389 1 82.5 110 ASP A CA 1
ATOM 839 C C . ASP A 1 110 ? -13.227 5.371 1.242 1 82.5 110 ASP A C 1
ATOM 841 O O . ASP A 1 110 ? -12.891 6.168 0.364 1 82.5 110 ASP A O 1
ATOM 845 N N . GLU A 1 111 ? -14.117 5.691 2.066 1 89.44 111 GLU A N 1
ATOM 846 C CA . GLU A 1 111 ? -14.93 6.895 1.89 1 89.44 111 GLU A CA 1
ATOM 847 C C . GLU A 1 111 ? -14.562 7.961 2.92 1 89.44 111 GLU A C 1
ATOM 849 O O . GLU A 1 111 ? -15.219 9 3.004 1 89.44 111 GLU A O 1
ATOM 854 N N . LEU A 1 112 ? -13.562 7.715 3.67 1 95.19 112 LEU A N 1
ATOM 855 C CA . LEU A 1 112 ? -13.234 8.633 4.754 1 95.19 112 LEU A CA 1
ATOM 856 C C . LEU A 1 112 ? -12.422 9.82 4.234 1 95.19 112 LEU A C 1
ATOM 858 O O . LEU A 1 112 ? -11.625 9.672 3.303 1 95.19 112 LEU A O 1
ATOM 862 N N . THR A 1 113 ? -12.672 10.977 4.793 1 97.56 113 THR A N 1
ATOM 863 C CA . THR A 1 113 ? -11.859 12.172 4.625 1 97.56 113 THR A CA 1
ATOM 864 C C . THR A 1 113 ? -11.203 12.578 5.945 1 97.56 113 THR A C 1
ATOM 866 O O . THR A 1 113 ? -11.898 12.812 6.938 1 97.56 113 THR A O 1
ATOM 869 N N . VAL A 1 114 ? -9.898 12.609 5.977 1 98.44 114 VAL A N 1
ATOM 870 C CA . VAL A 1 114 ? -9.164 12.891 7.211 1 98.44 114 VAL A CA 1
ATOM 871 C C . VAL A 1 114 ? -8.195 14.047 6.98 1 98.44 114 VAL A C 1
ATOM 873 O O . VAL A 1 114 ? -7.441 14.047 6.004 1 98.44 114 VAL A O 1
ATOM 876 N N . ILE A 1 115 ? -8.258 15.062 7.82 1 98.81 115 ILE A N 1
ATOM 877 C CA . ILE A 1 115 ? -7.34 16.188 7.789 1 98.81 115 ILE A CA 1
ATOM 878 C C . ILE A 1 115 ? -6.164 15.93 8.727 1 98.81 115 ILE A C 1
ATOM 880 O O . ILE A 1 115 ? -6.355 15.516 9.875 1 98.81 115 ILE A O 1
ATOM 884 N N . ILE A 1 116 ? -4.941 16.078 8.242 1 98.88 116 ILE A N 1
ATOM 885 C CA . ILE A 1 116 ? -3.725 15.938 9.031 1 98.88 116 ILE A CA 1
ATOM 886 C C . ILE A 1 116 ? -3.006 17.281 9.125 1 98.88 116 ILE A C 1
ATOM 888 O O . ILE A 1 116 ? -2.586 17.844 8.102 1 98.88 116 ILE A O 1
ATOM 892 N N . VAL A 1 117 ? -2.877 17.844 10.273 1 98.94 117 VAL A N 1
ATOM 893 C CA . VAL A 1 117 ? -2.26 19.141 10.477 1 98.94 117 VAL A CA 1
ATOM 894 C C . VAL A 1 117 ? -0.918 18.984 11.188 1 98.94 117 VAL A C 1
ATOM 896 O O . VAL A 1 117 ? -0.869 18.516 12.336 1 98.94 117 VAL A O 1
ATOM 899 N N . CYS A 1 118 ? 0.15 19.359 10.523 1 98.56 118 CYS A N 1
ATOM 900 C CA . CYS A 1 118 ? 1.465 19.188 11.125 1 98.56 118 CYS A CA 1
ATOM 901 C C . CYS A 1 118 ? 2.465 20.188 10.57 1 98.56 118 CYS A C 1
ATOM 903 O O . CYS A 1 118 ? 2.137 21.359 10.398 1 98.56 118 CYS A O 1
ATOM 905 N N . HIS A 1 119 ? 3.668 19.797 10.359 1 98.31 119 HIS A N 1
ATOM 906 C CA . HIS A 1 119 ? 4.773 20.734 10.195 1 98.31 119 HIS A CA 1
ATOM 907 C C . HIS A 1 119 ? 5.586 20.422 8.945 1 98.31 119 HIS A C 1
ATOM 909 O O . HIS A 1 119 ? 5.48 19.328 8.391 1 98.31 119 HIS A O 1
ATOM 915 N N . MET A 1 120 ? 6.395 21.406 8.531 1 97.06 120 MET A N 1
ATOM 916 C CA . MET A 1 120 ? 7.551 21.078 7.707 1 97.06 120 MET A CA 1
ATOM 917 C C . MET A 1 120 ? 8.695 20.531 8.555 1 97.06 120 MET A C 1
ATOM 919 O O . MET A 1 120 ? 8.859 20.938 9.711 1 97.06 120 MET A O 1
ATOM 923 N N . PRO A 1 121 ? 9.43 19.609 8.078 1 97.94 121 PRO A N 1
ATOM 924 C CA . PRO A 1 121 ? 9.328 19.016 6.742 1 97.94 121 PRO A CA 1
ATOM 925 C C . PRO A 1 121 ? 8.453 17.766 6.715 1 97.94 121 PRO A C 1
ATOM 927 O O . PRO A 1 121 ? 8.227 17.188 5.645 1 97.94 121 PRO A O 1
ATOM 930 N N . ILE A 1 122 ? 7.918 17.297 7.836 1 98.12 122 ILE A N 1
ATOM 931 C CA . ILE A 1 122 ? 7.277 16 7.953 1 98.12 122 ILE A CA 1
ATOM 932 C C . ILE A 1 122 ? 6.07 15.93 7.023 1 98.12 122 ILE A C 1
ATOM 934 O O . ILE A 1 122 ? 5.801 14.891 6.418 1 98.12 122 ILE A O 1
ATOM 938 N N . VAL A 1 123 ? 5.363 17 6.891 1 98.5 123 VAL A N 1
ATOM 939 C CA . VAL A 1 123 ? 4.156 17.016 6.07 1 98.5 123 VAL A CA 1
ATOM 940 C C . VAL A 1 123 ? 4.52 16.75 4.613 1 98.5 123 VAL A C 1
ATOM 942 O O . VAL A 1 123 ? 3.863 15.945 3.941 1 98.5 123 VAL A O 1
ATOM 945 N N . ALA A 1 124 ? 5.598 17.375 4.168 1 98.12 124 ALA A N 1
ATOM 946 C CA . ALA A 1 124 ? 6.062 17.188 2.793 1 98.12 124 ALA A CA 1
ATOM 947 C C . ALA A 1 124 ? 6.566 15.766 2.564 1 98.12 124 ALA A C 1
ATOM 949 O O . ALA A 1 124 ? 6.328 15.18 1.507 1 98.12 124 ALA A O 1
ATOM 950 N N . ARG A 1 125 ? 7.273 15.266 3.547 1 97.38 125 ARG A N 1
ATOM 951 C CA . ARG A 1 125 ? 7.855 13.93 3.418 1 97.38 125 ARG A CA 1
ATOM 952 C C . ARG A 1 125 ? 6.77 12.859 3.406 1 97.38 125 ARG A C 1
ATOM 954 O O . ARG A 1 125 ? 6.844 11.906 2.631 1 97.38 125 ARG A O 1
ATOM 961 N N . MET A 1 126 ? 5.754 13 4.234 1 96.88 126 MET A N 1
ATOM 962 C CA . MET A 1 126 ? 4.633 12.055 4.23 1 96.88 126 MET A CA 1
ATOM 963 C C . MET A 1 126 ? 3.887 12.109 2.9 1 96.88 126 MET A C 1
ATOM 965 O O . MET A 1 126 ? 3.574 11.07 2.318 1 96.88 126 MET A O 1
ATOM 969 N N . ALA A 1 127 ? 3.629 13.328 2.41 1 96.5 127 ALA A N 1
ATOM 970 C CA . ALA A 1 127 ? 2.971 13.484 1.117 1 96.5 127 ALA A CA 1
ATOM 971 C C . ALA A 1 127 ? 3.773 12.82 0.005 1 96.5 127 ALA A C 1
ATOM 973 O O . ALA A 1 127 ? 3.207 12.148 -0.863 1 96.5 127 ALA A O 1
ATOM 974 N N . ALA A 1 128 ? 5.074 12.945 0.095 1 94.19 128 ALA A N 1
ATOM 975 C CA . ALA A 1 128 ? 5.965 12.391 -0.921 1 94.19 128 ALA A CA 1
ATOM 976 C C . ALA A 1 128 ? 5.902 10.859 -0.922 1 94.19 128 ALA A C 1
ATOM 978 O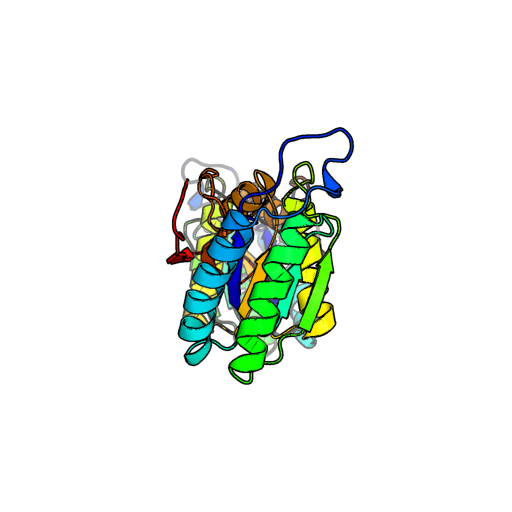 O . ALA A 1 128 ? 5.914 10.234 -1.983 1 94.19 128 ALA A O 1
ATOM 979 N N . ILE A 1 129 ? 5.895 10.273 0.246 1 90.19 129 ILE A N 1
ATOM 980 C CA . ILE A 1 129 ? 5.785 8.828 0.363 1 90.19 129 ILE A CA 1
ATOM 981 C C . ILE A 1 129 ? 4.492 8.352 -0.298 1 90.19 129 ILE A C 1
ATOM 983 O O . ILE A 1 129 ? 4.492 7.359 -1.03 1 90.19 129 ILE A O 1
ATOM 987 N N . LEU A 1 130 ? 3.414 9.031 -0.108 1 91.19 130 LEU A N 1
ATOM 988 C CA . LEU A 1 130 ? 2.098 8.633 -0.593 1 91.19 130 LEU A CA 1
ATOM 989 C C . LEU A 1 130 ? 2.031 8.711 -2.113 1 91.19 130 LEU A C 1
ATOM 991 O O . LEU A 1 130 ? 1.477 7.824 -2.764 1 91.19 130 LEU A O 1
ATOM 995 N N . ASP A 1 131 ? 2.615 9.781 -2.639 1 90.44 131 ASP A N 1
ATOM 996 C CA . ASP A 1 131 ? 2.393 9.945 -4.074 1 90.44 131 ASP A CA 1
ATOM 997 C C . ASP A 1 131 ? 3.629 9.547 -4.871 1 90.44 131 ASP A C 1
ATOM 999 O O . ASP A 1 131 ? 3.621 9.586 -6.102 1 90.44 131 ASP A O 1
ATOM 1003 N N . GLY A 1 132 ? 4.707 9.227 -4.172 1 87.31 132 GLY A N 1
ATOM 1004 C CA . GLY A 1 132 ? 5.891 8.688 -4.824 1 87.31 132 GLY A CA 1
ATOM 1005 C C . GLY A 1 132 ? 6.742 9.75 -5.488 1 87.31 132 GLY A C 1
ATOM 1006 O O . GLY A 1 132 ? 7.633 9.43 -6.281 1 87.31 132 GLY A O 1
ATOM 1007 N N . LEU A 1 133 ? 6.434 10.977 -5.266 1 89.69 133 LEU A N 1
ATOM 1008 C CA . LEU A 1 133 ? 7.184 12.086 -5.84 1 89.69 133 LEU A CA 1
ATOM 1009 C C . LEU A 1 133 ? 8.195 12.633 -4.836 1 89.69 133 LEU A C 1
ATOM 1011 O O . LEU A 1 133 ? 8.219 12.211 -3.678 1 89.69 133 LEU A O 1
ATOM 1015 N N . SER A 1 134 ? 9.094 13.469 -5.277 1 93.69 134 SER A N 1
ATOM 1016 C CA . SER A 1 134 ? 10.008 14.141 -4.359 1 93.69 134 SER A CA 1
ATOM 1017 C C . SER A 1 134 ? 9.266 15.078 -3.418 1 93.69 134 SER A C 1
ATOM 1019 O O . SER A 1 134 ? 8.289 15.711 -3.816 1 93.69 134 SER A O 1
ATOM 1021 N N . PRO A 1 135 ? 9.758 15.086 -2.244 1 94.56 135 PRO A N 1
ATOM 1022 C CA . PRO A 1 135 ? 9.109 16 -1.309 1 94.56 135 PRO A CA 1
ATOM 1023 C C . PRO A 1 135 ? 9.141 17.453 -1.791 1 94.56 135 PRO A C 1
ATOM 1025 O O . PRO A 1 135 ? 10.172 17.922 -2.295 1 94.56 135 PRO A O 1
ATOM 1028 N N . SER A 1 136 ? 8.008 18.078 -1.724 1 95.56 136 SER A N 1
ATOM 1029 C CA . SER A 1 136 ? 7.871 19.5 -2.033 1 95.56 136 SER A CA 1
ATOM 1030 C C . SER A 1 136 ? 7.324 20.281 -0.841 1 95.56 136 SER A C 1
ATOM 1032 O O . SER A 1 136 ? 6.434 19.797 -0.139 1 95.56 136 SER A O 1
ATOM 1034 N N . GLY A 1 137 ? 7.824 21.453 -0.621 1 96.69 137 GLY A N 1
ATOM 1035 C CA . GLY A 1 137 ? 7.453 22.266 0.528 1 96.69 137 GLY A CA 1
ATOM 1036 C C . GLY A 1 137 ? 5.988 22.656 0.535 1 96.69 137 GLY A C 1
ATOM 1037 O O . GLY A 1 137 ? 5.344 22.688 -0.516 1 96.69 137 GLY A O 1
ATOM 1038 N N . PHE A 1 138 ? 5.445 22.906 1.719 1 98.31 138 PHE A N 1
ATOM 1039 C CA . PHE A 1 138 ? 4.137 23.516 1.945 1 98.31 138 PHE A CA 1
ATOM 1040 C C . PHE A 1 138 ? 4.273 24.938 2.438 1 98.31 138 PHE A C 1
ATOM 1042 O O . PHE A 1 138 ? 5.117 25.234 3.285 1 98.31 138 PHE A O 1
ATOM 1049 N N . GLU A 1 139 ? 3.475 25.781 1.883 1 98.5 139 GLU A N 1
ATOM 1050 C CA . GLU A 1 139 ? 3.396 27.125 2.455 1 98.5 139 GLU A CA 1
ATOM 1051 C C . GLU A 1 139 ? 2.65 27.109 3.787 1 98.5 139 GLU A C 1
ATOM 1053 O O . GLU A 1 139 ? 2.045 26.109 4.156 1 98.5 139 GLU A O 1
ATOM 1058 N N . LEU A 1 140 ? 2.797 28.203 4.48 1 98.56 140 LEU A N 1
ATOM 1059 C CA . LEU A 1 140 ? 2.107 28.344 5.762 1 98.56 140 LEU A CA 1
ATOM 1060 C C . LEU A 1 140 ? 0.601 28.188 5.586 1 98.56 140 LEU A C 1
ATOM 1062 O O . LEU A 1 140 ? -0.009 28.875 4.77 1 98.56 140 LEU A O 1
ATOM 1066 N N . ALA A 1 141 ? -0.015 27.219 6.32 1 98.81 141 ALA A N 1
ATOM 1067 C CA . ALA A 1 141 ? -1.438 26.891 6.359 1 98.81 141 ALA A CA 1
ATOM 1068 C C . ALA A 1 141 ? -1.911 26.344 5.016 1 98.81 141 ALA A C 1
ATOM 1070 O O . ALA A 1 141 ? -3.115 26.219 4.777 1 98.81 141 ALA A O 1
ATOM 1071 N N . GLU A 1 142 ? -1.032 25.969 4.172 1 98.75 142 GLU A N 1
ATOM 1072 C CA . GLU A 1 142 ? -1.4 25.297 2.922 1 98.75 142 GLU A CA 1
ATOM 1073 C C . GLU A 1 142 ? -2.01 23.922 3.188 1 98.75 142 GLU A C 1
ATOM 1075 O O . GLU A 1 142 ? -1.572 23.219 4.09 1 98.75 142 GLU A O 1
ATOM 1080 N N . CYS A 1 143 ? -3.029 23.641 2.43 1 98.62 143 CYS A N 1
ATOM 1081 C CA . CYS A 1 143 ? -3.521 22.266 2.48 1 98.62 143 CYS A CA 1
ATOM 1082 C C . CYS A 1 143 ? -3.502 21.641 1.095 1 98.62 143 CYS A C 1
ATOM 1084 O O . CYS A 1 143 ? -3.701 22.328 0.09 1 98.62 143 CYS A O 1
ATOM 1086 N N . ARG A 1 144 ? -3.217 20.359 1.04 1 98.44 144 ARG A N 1
ATOM 1087 C CA . ARG A 1 144 ? -3.26 19.516 -0.156 1 98.44 144 ARG A CA 1
ATOM 1088 C C . ARG A 1 144 ? -4.094 18.266 0.083 1 98.44 144 ARG A C 1
ATOM 1090 O O . ARG A 1 144 ? -3.945 17.594 1.112 1 98.44 144 ARG A O 1
ATOM 1097 N N . VAL A 1 145 ? -4.977 17.984 -0.867 1 98.38 145 VAL A N 1
ATOM 1098 C CA . VAL A 1 145 ? -5.879 16.844 -0.764 1 98.38 145 VAL A CA 1
ATOM 1099 C C . VAL A 1 145 ? -5.348 15.695 -1.609 1 98.38 145 VAL A C 1
ATOM 1101 O O . VAL A 1 145 ? -5.059 15.867 -2.795 1 98.38 145 VAL A O 1
ATOM 1104 N N . PHE A 1 146 ? -5.207 14.484 -1.002 1 96.19 146 PHE A N 1
ATOM 1105 C CA . PHE A 1 146 ? -4.738 13.289 -1.689 1 96.19 146 PHE A CA 1
ATOM 1106 C C . PHE A 1 146 ? -5.812 12.211 -1.69 1 96.19 146 PHE A C 1
ATOM 1108 O O . PHE A 1 146 ? -6.434 11.945 -0.659 1 96.19 146 PHE A O 1
ATOM 1115 N N . GLY A 1 147 ? -6.102 11.625 -2.797 1 93.56 147 GLY A N 1
ATOM 1116 C CA . GLY A 1 147 ? -6.855 10.383 -2.879 1 93.56 147 GLY A CA 1
ATOM 1117 C C . GLY A 1 147 ? -5.98 9.148 -2.811 1 93.56 147 GLY A C 1
ATOM 1118 O O . GLY A 1 147 ? -5.008 9.031 -3.559 1 93.56 147 GLY A O 1
ATOM 1119 N N . THR A 1 148 ? -6.219 8.227 -1.862 1 88.56 148 THR A N 1
ATOM 1120 C CA . THR A 1 148 ? -5.371 7.043 -1.715 1 88.56 148 THR A CA 1
ATOM 1121 C C . THR A 1 148 ? -6.207 5.832 -1.308 1 88.56 148 THR A C 1
ATOM 1123 O O . THR A 1 148 ? -7.207 5.969 -0.605 1 88.56 148 THR A O 1
ATOM 1126 N N . GLU A 1 149 ? -5.758 4.695 -1.7 1 79.38 149 GLU A N 1
ATOM 1127 C CA . GLU A 1 149 ? -6.383 3.453 -1.261 1 79.38 149 GLU A CA 1
ATOM 1128 C C . GLU A 1 149 ? -5.742 2.939 0.026 1 79.38 149 GLU A C 1
ATOM 1130 O O . GLU A 1 149 ? -6.398 2.268 0.826 1 79.38 149 GLU A O 1
ATOM 1135 N N . VAL A 1 150 ? -4.488 3.248 0.194 1 77.81 150 VAL A N 1
ATOM 1136 C CA . VAL A 1 150 ? -3.727 2.719 1.32 1 77.81 150 VAL A CA 1
ATOM 1137 C C . VAL A 1 150 ? -2.793 3.795 1.865 1 77.81 150 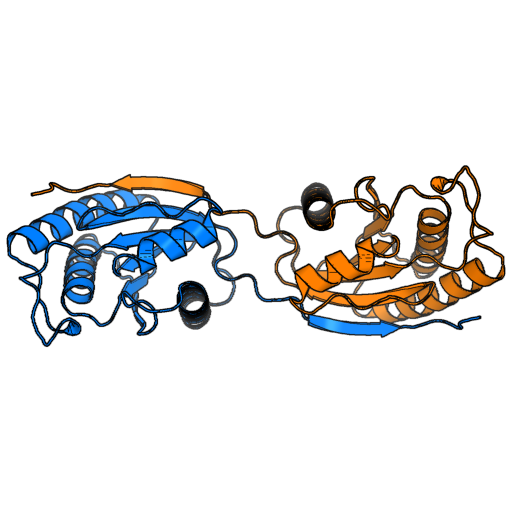VAL A C 1
ATOM 1139 O O . VAL A 1 150 ? -2.18 4.539 1.098 1 77.81 150 VAL A O 1
ATOM 1142 N N . ILE A 1 151 ? -2.812 3.953 3.141 1 79.62 151 ILE A N 1
ATOM 1143 C CA . ILE A 1 151 ? -1.924 4.918 3.775 1 79.62 151 ILE A CA 1
ATOM 1144 C C . ILE A 1 151 ? -0.567 4.273 4.047 1 79.62 151 ILE A C 1
ATOM 1146 O O . ILE A 1 151 ? 0.468 4.777 3.607 1 79.62 151 ILE A O 1
ATOM 1150 N N . ALA A 1 152 ? -0.61 3.189 4.84 1 73.25 152 ALA A N 1
ATOM 1151 C CA . ALA A 1 152 ? 0.556 2.393 5.211 1 73.25 152 ALA A CA 1
ATOM 1152 C C . ALA A 1 152 ? 0.349 0.921 4.867 1 73.25 152 ALA A C 1
ATOM 1154 O O . ALA A 1 152 ? -0.246 0.172 5.645 1 73.25 152 ALA A O 1
ATOM 1155 N N . PRO A 1 153 ? 0.727 0.658 3.611 1 67.31 153 PRO A N 1
ATOM 1156 C CA . PRO A 1 153 ? 0.469 -0.747 3.285 1 67.31 153 PRO A CA 1
ATOM 1157 C C . PRO A 1 153 ? 1.099 -1.71 4.289 1 67.31 153 PRO A C 1
ATOM 1159 O O . PRO A 1 153 ? 2.244 -1.517 4.703 1 67.31 153 PRO A O 1
ATOM 1162 N N . GLU A 1 154 ? 0.223 -2.449 5.008 1 70.81 154 GLU A N 1
ATOM 1163 C CA . GLU A 1 154 ? 0.745 -3.5 5.875 1 70.81 154 GLU A CA 1
ATOM 1164 C C . GLU A 1 154 ? 1.528 -4.539 5.074 1 70.81 154 GLU A C 1
ATOM 1166 O O . GLU A 1 154 ? 1.135 -4.898 3.963 1 70.81 154 GLU A O 1
ATOM 1171 N N . LEU A 1 155 ? 2.672 -4.793 5.652 1 79.38 155 LEU A N 1
ATOM 1172 C CA . LEU A 1 155 ? 3.475 -5.84 5.027 1 79.38 155 LEU A CA 1
ATOM 1173 C C . LEU A 1 155 ? 2.727 -7.168 5.023 1 79.38 155 LEU A C 1
ATOM 1175 O O . LEU A 1 155 ? 2.041 -7.504 5.992 1 79.38 155 LEU A O 1
ATOM 1179 N N . ALA A 1 156 ? 2.811 -7.863 3.912 1 88.56 156 ALA A N 1
ATOM 1180 C CA . ALA A 1 156 ? 2.229 -9.203 3.826 1 88.56 156 ALA A CA 1
ATOM 1181 C C . ALA A 1 156 ? 2.916 -10.164 4.793 1 88.56 156 ALA A C 1
ATOM 1183 O O . ALA A 1 156 ? 4.07 -9.945 5.172 1 88.56 156 ALA A O 1
ATOM 1184 N N . LYS A 1 157 ? 2.143 -11.109 5.27 1 89.12 157 LYS A N 1
ATOM 1185 C CA . LYS A 1 157 ? 2.67 -12.148 6.148 1 89.12 157 LYS A CA 1
ATOM 1186 C C . LYS A 1 157 ? 2.586 -13.523 5.484 1 89.12 157 LYS A C 1
ATOM 1188 O O . LYS A 1 157 ? 1.548 -13.883 4.926 1 89.12 157 LYS A O 1
ATOM 1193 N N . GLN A 1 158 ? 3.74 -14.195 5.535 1 93.19 158 GLN A N 1
ATOM 1194 C CA . GLN A 1 158 ? 3.686 -15.578 5.082 1 93.19 158 GLN A CA 1
ATOM 1195 C C . GLN A 1 158 ? 2.922 -16.453 6.074 1 93.19 158 GLN A C 1
ATOM 1197 O O . GLN A 1 158 ? 3.266 -16.5 7.258 1 93.19 158 GLN A O 1
ATOM 1202 N N . ILE A 1 159 ? 1.918 -17.219 5.656 1 93.94 159 ILE A N 1
ATOM 1203 C CA . ILE A 1 159 ? 1.038 -17.891 6.605 1 93.94 159 ILE A CA 1
ATOM 1204 C C . ILE A 1 159 ? 1.104 -19.406 6.391 1 93.94 159 ILE A C 1
ATOM 1206 O O . ILE A 1 159 ? 0.646 -20.188 7.234 1 93.94 159 ILE A O 1
ATOM 1210 N N . ALA A 1 160 ? 1.675 -19.906 5.301 1 94.88 160 ALA A N 1
ATOM 1211 C CA . ALA A 1 160 ? 1.852 -21.328 5.031 1 94.88 160 ALA A CA 1
ATOM 1212 C C . ALA A 1 160 ? 2.949 -21.562 3.998 1 94.88 160 ALA A C 1
ATOM 1214 O O . ALA A 1 160 ? 3.359 -20.625 3.299 1 94.88 160 ALA A O 1
ATOM 1215 N N . GLN A 1 161 ? 3.451 -22.75 4.02 1 96.5 161 GLN A N 1
ATOM 1216 C CA . GLN A 1 161 ? 4.512 -23.141 3.1 1 96.5 161 GLN A CA 1
ATOM 1217 C C . GLN A 1 161 ? 4.488 -24.656 2.854 1 96.5 161 GLN A C 1
ATOM 1219 O O . GLN A 1 161 ? 4.121 -25.422 3.74 1 96.5 161 GLN A O 1
ATOM 1224 N N . PHE A 1 162 ? 4.746 -25.031 1.645 1 98.25 162 PHE A N 1
ATOM 1225 C CA . PHE A 1 162 ? 4.941 -26.438 1.307 1 98.25 162 PHE A CA 1
ATOM 1226 C C . PHE A 1 162 ? 6.133 -26.609 0.37 1 98.25 162 PHE A C 1
ATOM 1228 O O . PHE A 1 162 ? 6.281 -25.859 -0.595 1 98.25 162 PHE A O 1
ATOM 1235 N N . ILE A 1 163 ? 6.98 -27.516 0.704 1 98.25 163 ILE A N 1
ATOM 1236 C CA . ILE A 1 163 ? 8.109 -27.906 -0.143 1 98.25 163 ILE A CA 1
ATOM 1237 C C . ILE A 1 163 ? 7.973 -29.359 -0.554 1 98.25 163 ILE A C 1
ATOM 1239 O O . ILE A 1 163 ? 8 -30.266 0.294 1 98.25 163 ILE A O 1
ATOM 1243 N N . PRO A 1 164 ? 7.766 -29.609 -1.825 1 98.31 164 PRO A N 1
ATOM 1244 C CA . PRO A 1 164 ? 7.699 -31.016 -2.25 1 98.31 164 PRO A CA 1
ATOM 1245 C C . PRO A 1 164 ? 9.055 -31.703 -2.193 1 98.31 164 PRO A C 1
ATOM 1247 O O . PRO A 1 164 ? 10.047 -31.094 -1.787 1 98.31 164 PRO A O 1
ATOM 1250 N N . THR A 1 165 ? 9.016 -33.031 -2.545 1 97.12 165 THR A N 1
ATOM 1251 C CA . THR A 1 165 ? 10.25 -33.812 -2.59 1 97.12 165 THR A CA 1
ATOM 1252 C C . THR A 1 165 ? 11.289 -33.156 -3.48 1 97.12 165 THR A C 1
ATOM 1254 O O . THR A 1 165 ? 10.961 -32.656 -4.559 1 97.12 165 THR A O 1
ATOM 1257 N N . GLN A 1 166 ? 12.57 -33.062 -2.988 1 96.69 166 GLN A N 1
ATOM 1258 C CA . GLN A 1 166 ? 13.648 -32.406 -3.725 1 96.69 166 GLN A CA 1
ATOM 1259 C C . GLN A 1 166 ? 14.688 -33.406 -4.207 1 96.69 166 GLN A C 1
ATOM 1261 O O . GLN A 1 166 ? 14.852 -34.469 -3.605 1 96.69 166 GLN A O 1
ATOM 1266 N N . PRO A 1 167 ? 15.445 -33.062 -5.297 1 90.62 167 PRO A N 1
ATOM 1267 C CA . PRO A 1 167 ? 16.453 -34 -5.805 1 90.62 167 PRO A CA 1
ATOM 1268 C C . PRO A 1 167 ? 17.609 -34.188 -4.832 1 90.62 167 PRO A C 1
ATOM 1270 O O . PRO A 1 167 ? 17.906 -33.281 -4.027 1 90.62 167 PRO A O 1
ATOM 1273 N N . MET B 1 1 ? -6.77 -10.82 1.166 1 90.69 1 MET B N 1
ATOM 1274 C CA . MET B 1 1 ? -6.395 -11.586 -0.017 1 90.69 1 MET B CA 1
ATOM 1275 C C . MET B 1 1 ? -5.238 -12.531 0.292 1 90.69 1 MET B C 1
ATOM 1277 O O . MET B 1 1 ? -4.41 -12.242 1.156 1 90.69 1 MET B O 1
ATOM 1281 N N . LYS B 1 2 ? -5.23 -13.68 -0.357 1 95.81 2 LYS B N 1
ATOM 1282 C CA . LYS B 1 2 ? -4.117 -14.617 -0.254 1 95.81 2 LYS B CA 1
ATOM 1283 C C . LYS B 1 2 ? -3.389 -14.758 -1.587 1 95.81 2 LYS B C 1
ATOM 1285 O O . LYS B 1 2 ? -4.016 -15 -2.621 1 95.81 2 LYS B O 1
ATOM 1290 N N . LEU B 1 3 ? -2.131 -14.539 -1.54 1 97.62 3 LEU B N 1
ATOM 1291 C CA . LEU B 1 3 ? -1.259 -14.789 -2.682 1 97.62 3 LEU B CA 1
ATOM 1292 C C . LEU B 1 3 ? -0.369 -16 -2.43 1 97.62 3 LEU B C 1
ATOM 1294 O O . LEU B 1 3 ? 0.328 -16.062 -1.415 1 97.62 3 LEU B O 1
ATOM 1298 N N . ILE B 1 4 ? -0.448 -16.953 -3.277 1 98.69 4 ILE B N 1
ATOM 1299 C CA . ILE B 1 4 ? 0.375 -18.156 -3.178 1 98.69 4 ILE B CA 1
ATOM 1300 C C . ILE B 1 4 ? 1.447 -18.141 -4.266 1 98.69 4 ILE B C 1
ATOM 1302 O O . ILE B 1 4 ? 1.14 -18.281 -5.449 1 98.69 4 ILE B O 1
ATOM 1306 N N . PHE B 1 5 ? 2.668 -17.969 -3.84 1 98.75 5 PHE B N 1
ATOM 1307 C CA . PHE B 1 5 ? 3.787 -17.969 -4.777 1 98.75 5 PHE B CA 1
ATOM 1308 C C . PHE B 1 5 ? 4.352 -19.375 -4.934 1 98.75 5 PHE B C 1
ATOM 1310 O O . PHE B 1 5 ? 4.602 -20.062 -3.941 1 98.75 5 PHE B O 1
ATOM 1317 N N . VAL B 1 6 ? 4.551 -19.797 -6.164 1 98.88 6 VAL B N 1
ATOM 1318 C CA . VAL B 1 6 ? 5.098 -21.109 -6.492 1 98.88 6 VAL B CA 1
ATOM 1319 C C . VAL B 1 6 ? 6.258 -20.953 -7.469 1 98.88 6 VAL B C 1
ATOM 1321 O O . VAL B 1 6 ? 6.129 -20.297 -8.5 1 98.88 6 VAL B O 1
ATOM 1324 N N . ARG B 1 7 ? 7.352 -21.5 -7.117 1 98.94 7 ARG B N 1
ATOM 1325 C CA . ARG B 1 7 ? 8.375 -21.734 -8.133 1 98.94 7 ARG B CA 1
ATOM 1326 C C . ARG B 1 7 ? 8.055 -22.953 -8.977 1 98.94 7 ARG B C 1
ATOM 1328 O O . ARG B 1 7 ? 7.539 -23.953 -8.461 1 98.94 7 ARG B O 1
ATOM 1335 N N . HIS B 1 8 ? 8.469 -22.906 -10.203 1 98.75 8 HIS B N 1
ATOM 1336 C CA . HIS B 1 8 ? 8.242 -24.062 -11.062 1 98.75 8 HIS B CA 1
ATOM 1337 C C . HIS B 1 8 ? 8.992 -25.281 -10.547 1 98.75 8 HIS B C 1
ATOM 1339 O O . HIS B 1 8 ? 9.898 -25.156 -9.719 1 98.75 8 HIS B O 1
ATOM 1345 N N . GLY B 1 9 ? 8.57 -26.531 -11.039 1 98.62 9 GLY B N 1
ATOM 1346 C CA . GLY B 1 9 ? 9.273 -27.766 -10.742 1 98.62 9 GLY B CA 1
ATOM 1347 C C . GLY B 1 9 ? 10.57 -27.922 -11.516 1 98.62 9 GLY B C 1
ATOM 1348 O O . GLY B 1 9 ? 10.953 -27.031 -12.273 1 98.62 9 GLY B O 1
ATOM 1349 N N . GLN B 1 10 ? 11.211 -29.047 -11.312 1 98.25 10 GLN B N 1
ATOM 1350 C CA . GLN B 1 10 ? 12.477 -29.312 -11.992 1 98.25 10 GLN B CA 1
ATOM 1351 C C . GLN B 1 10 ? 12.297 -29.297 -13.508 1 98.25 10 GLN B C 1
ATOM 1353 O O . GLN B 1 10 ? 11.383 -29.938 -14.039 1 98.25 10 GLN B O 1
ATOM 1358 N N . ALA B 1 11 ? 13.18 -28.562 -14.141 1 97.31 11 ALA B N 1
ATOM 1359 C CA . ALA B 1 11 ? 13.148 -28.469 -15.594 1 97.31 11 ALA B CA 1
ATOM 1360 C C . ALA B 1 11 ? 14.367 -29.141 -16.219 1 97.31 11 ALA B C 1
ATOM 1362 O O . ALA B 1 11 ? 15.367 -29.391 -15.531 1 97.31 11 ALA B O 1
ATOM 1363 N N . GLY B 1 12 ? 14.258 -29.438 -17.453 1 95 12 GLY B N 1
ATOM 1364 C CA . GLY B 1 12 ? 15.383 -30 -18.188 1 95 12 GLY B CA 1
ATOM 1365 C C . GLY B 1 12 ? 16.609 -29.109 -18.141 1 95 12 GLY B C 1
ATOM 1366 O O . GLY B 1 12 ? 16.562 -27.984 -17.641 1 95 12 GLY B O 1
ATOM 1367 N N . PRO B 1 13 ? 17.672 -29.609 -18.625 1 90.94 13 PRO B N 1
ATOM 1368 C CA . PRO B 1 13 ? 18.938 -28.875 -18.547 1 90.94 13 PRO B CA 1
ATOM 1369 C C . PRO B 1 13 ? 18.875 -27.547 -19.312 1 90.94 13 PRO B C 1
ATOM 1371 O O . PRO B 1 13 ? 18.062 -27.375 -20.203 1 90.94 13 PRO B O 1
ATOM 1374 N N . TYR B 1 14 ? 19.781 -26.688 -18.828 1 86.81 14 TYR B N 1
ATOM 1375 C CA . TYR B 1 14 ? 19.875 -25.391 -19.484 1 86.81 14 TYR B CA 1
ATOM 1376 C C . TYR B 1 14 ? 20.234 -25.547 -20.953 1 86.81 14 TYR B C 1
ATOM 1378 O O . TYR B 1 14 ? 21.062 -26.391 -21.312 1 86.81 14 TYR B O 1
ATOM 1386 N N . CYS B 1 15 ? 19.5 -24.766 -21.719 1 83.69 15 CYS B N 1
ATOM 1387 C CA . CYS B 1 15 ? 19.797 -24.703 -23.141 1 83.69 15 CYS B CA 1
ATOM 1388 C C . CYS B 1 15 ? 19.562 -23.297 -23.688 1 83.69 15 CYS B C 1
ATOM 1390 O O . CYS B 1 15 ? 19.219 -22.391 -22.938 1 83.69 15 CYS B O 1
ATOM 1392 N N . ALA B 1 16 ? 19.812 -23.078 -25.031 1 84.5 16 ALA B N 1
ATOM 1393 C CA . ALA B 1 16 ? 19.719 -21.766 -25.672 1 84.5 16 ALA B CA 1
ATOM 1394 C C . ALA B 1 16 ? 18.312 -21.203 -25.562 1 84.5 16 ALA B C 1
ATOM 1396 O O . ALA B 1 16 ? 18.125 -20 -25.344 1 84.5 16 ALA B O 1
ATOM 1397 N N . ASP B 1 17 ? 17.484 -22.156 -25.641 1 87.75 17 ASP B N 1
ATOM 1398 C CA . ASP B 1 17 ? 16.078 -21.797 -25.5 1 87.75 17 ASP B CA 1
ATOM 1399 C C . ASP B 1 17 ? 15.617 -21.969 -24.062 1 87.75 17 ASP B C 1
ATOM 1401 O O . ASP B 1 17 ? 14.867 -22.891 -23.75 1 87.75 17 ASP B O 1
ATOM 1405 N N . ASP B 1 18 ? 15.898 -21.016 -23.25 1 89.75 18 ASP B N 1
ATOM 1406 C CA . ASP B 1 18 ? 15.578 -21.125 -21.828 1 89.75 18 ASP B CA 1
ATOM 1407 C C . ASP B 1 18 ? 14.07 -21.172 -21.609 1 89.75 18 ASP B C 1
ATOM 1409 O O . ASP B 1 18 ? 13.578 -21.938 -20.766 1 89.75 18 ASP B O 1
ATOM 1413 N N . ALA B 1 19 ? 13.328 -20.375 -22.266 1 92.31 19 ALA B N 1
ATOM 1414 C CA . ALA B 1 19 ? 11.883 -20.312 -22.109 1 92.31 19 ALA B CA 1
ATOM 1415 C C . ALA B 1 19 ? 11.227 -21.625 -22.484 1 92.31 19 ALA B C 1
ATOM 1417 O O . ALA B 1 19 ? 10.164 -21.984 -21.953 1 92.31 19 ALA B O 1
ATOM 1418 N N . GLY B 1 20 ? 11.859 -22.391 -23.297 1 93.75 20 GLY B N 1
ATOM 1419 C CA . GLY B 1 20 ? 11.258 -23.594 -23.859 1 93.75 20 GLY B CA 1
ATOM 1420 C C . GLY B 1 20 ? 11.562 -24.844 -23.062 1 93.75 20 GLY B C 1
ATOM 1421 O O . GLY B 1 20 ? 11.102 -25.938 -23.422 1 93.75 20 GLY B O 1
ATOM 1422 N N . ARG B 1 21 ? 12.32 -24.75 -21.984 1 95.44 21 ARG B N 1
ATOM 1423 C CA . ARG B 1 21 ? 12.656 -25.922 -21.172 1 95.44 21 ARG B CA 1
ATOM 1424 C C . ARG B 1 21 ? 11.422 -26.469 -20.469 1 95.44 21 ARG B C 1
ATOM 1426 O O . ARG B 1 21 ? 10.727 -25.75 -19.766 1 95.44 21 ARG B O 1
ATOM 1433 N N . ASP B 1 22 ? 11.211 -27.75 -20.688 1 97.44 22 ASP B N 1
ATOM 1434 C CA . ASP B 1 22 ? 10.062 -28.422 -20.094 1 97.44 22 ASP B CA 1
ATOM 1435 C C . ASP B 1 22 ? 10.414 -29.016 -18.719 1 97.44 22 ASP B C 1
ATOM 1437 O O . ASP B 1 22 ? 11.586 -29.234 -18.422 1 97.44 22 ASP B O 1
ATOM 1441 N N . LEU B 1 23 ? 9.406 -29.297 -17.953 1 98.38 23 LEU B N 1
ATOM 1442 C CA . LEU B 1 23 ? 9.594 -30.047 -16.719 1 98.38 23 LEU B CA 1
ATOM 1443 C C . LEU B 1 23 ? 10.141 -31.438 -17 1 98.38 23 LEU B C 1
ATOM 1445 O O . LEU B 1 23 ? 9.766 -32.062 -18 1 98.38 23 LEU B O 1
ATOM 1449 N N . THR B 1 24 ? 11.039 -31.906 -16.125 1 98.25 24 THR B N 1
ATOM 1450 C CA . THR B 1 24 ? 11.367 -33.344 -16.125 1 98.25 24 THR B CA 1
ATOM 1451 C C . THR B 1 24 ? 10.234 -34.156 -15.516 1 98.25 24 THR B C 1
ATOM 1453 O O . THR B 1 24 ? 9.266 -33.594 -14.992 1 98.25 24 THR B O 1
ATOM 1456 N N . ASP B 1 25 ? 10.336 -35.5 -15.648 1 98.12 25 ASP B N 1
ATOM 1457 C CA . ASP B 1 25 ? 9.352 -36.344 -14.977 1 98.12 25 ASP B CA 1
ATOM 1458 C C . ASP B 1 25 ? 9.344 -36.094 -13.477 1 98.12 25 ASP B C 1
ATOM 1460 O O . ASP B 1 25 ? 8.289 -36.062 -12.844 1 98.12 25 ASP B O 1
ATOM 1464 N N . PHE B 1 26 ? 10.484 -35.938 -12.977 1 98.25 26 PHE B N 1
ATOM 1465 C CA . PHE B 1 26 ? 10.602 -35.625 -11.562 1 98.25 26 PHE B CA 1
ATOM 1466 C C . PHE B 1 26 ? 9.945 -34.281 -11.25 1 98.25 26 PHE B C 1
ATOM 1468 O O . PHE B 1 26 ? 9.266 -34.125 -10.234 1 98.25 26 PHE B O 1
ATOM 1475 N N . GLY B 1 27 ? 10.172 -33.25 -12.102 1 98.56 27 GLY B N 1
ATOM 1476 C CA . GLY B 1 27 ? 9.539 -31.969 -11.961 1 98.56 27 GLY B CA 1
ATOM 1477 C C . GLY B 1 27 ? 8.023 -32.031 -11.969 1 98.56 27 GLY B C 1
ATOM 1478 O O . GLY B 1 27 ? 7.355 -31.312 -11.219 1 98.56 27 GLY B O 1
ATOM 1479 N N . LYS B 1 28 ? 7.492 -32.844 -12.82 1 98.75 28 LYS B N 1
ATOM 1480 C CA . LYS B 1 28 ? 6.047 -33.062 -12.859 1 98.75 28 LYS B CA 1
ATOM 1481 C C . LYS B 1 28 ? 5.551 -33.688 -11.555 1 98.75 28 LYS B C 1
ATOM 1483 O O . LYS B 1 28 ? 4.488 -33.312 -11.055 1 98.75 28 LYS B O 1
ATOM 1488 N N . GLN B 1 29 ? 6.316 -34.625 -11.078 1 98.56 29 GLN B N 1
ATOM 1489 C CA . GLN B 1 29 ? 5.961 -35.25 -9.805 1 98.56 29 GLN B CA 1
ATOM 1490 C C . GLN B 1 29 ? 5.945 -34.188 -8.68 1 98.56 29 GLN B C 1
ATOM 1492 O O . GLN B 1 29 ? 5.043 -34.188 -7.844 1 98.56 29 GLN B O 1
ATOM 1497 N N . GLN B 1 30 ? 6.918 -33.344 -8.641 1 98.62 30 GLN B N 1
ATOM 1498 C CA . GLN B 1 30 ? 6.961 -32.25 -7.668 1 98.62 30 GLN B CA 1
ATOM 1499 C C . GLN B 1 30 ? 5.707 -31.391 -7.754 1 98.62 30 GLN B C 1
ATOM 1501 O O . GLN B 1 30 ? 5.094 -31.062 -6.734 1 98.62 30 GLN B O 1
ATOM 1506 N N . ALA B 1 31 ? 5.355 -31.047 -8.961 1 98.81 31 ALA B N 1
ATOM 1507 C CA . ALA B 1 31 ? 4.184 -30.203 -9.195 1 98.81 31 ALA B CA 1
ATOM 1508 C C . ALA B 1 31 ? 2.914 -30.875 -8.68 1 98.81 31 ALA B C 1
ATOM 1510 O O . ALA B 1 31 ? 2.037 -30.219 -8.125 1 98.81 31 ALA B O 1
ATOM 1511 N N . HIS B 1 32 ? 2.84 -32.156 -8.867 1 98.81 32 HIS B N 1
ATOM 1512 C CA . HIS B 1 32 ? 1.687 -32.906 -8.375 1 98.81 32 HIS B CA 1
ATOM 1513 C C . HIS B 1 32 ? 1.623 -32.875 -6.848 1 98.81 32 HIS B C 1
ATOM 1515 O O . HIS B 1 32 ? 0.542 -32.75 -6.27 1 98.81 32 HIS B O 1
ATOM 1521 N N . GLU B 1 33 ? 2.764 -33.031 -6.23 1 98.81 33 GLU B N 1
ATOM 1522 C CA . GLU B 1 33 ? 2.797 -32.938 -4.773 1 98.81 33 GLU B CA 1
ATOM 1523 C C . GLU B 1 33 ? 2.33 -31.578 -4.277 1 98.81 33 GLU B C 1
ATOM 1525 O O . GLU B 1 33 ? 1.559 -31.5 -3.318 1 98.81 33 GLU B O 1
ATOM 1530 N N . THR B 1 34 ? 2.795 -30.594 -4.879 1 98.81 34 THR B N 1
ATOM 1531 C CA . THR B 1 34 ? 2.375 -29.234 -4.531 1 98.81 34 THR B CA 1
ATOM 1532 C C . THR B 1 34 ? 0.885 -29.047 -4.797 1 98.81 34 THR B C 1
ATOM 1534 O O . THR B 1 34 ? 0.182 -28.422 -4.004 1 98.81 34 THR B O 1
ATOM 1537 N N . ALA B 1 35 ? 0.429 -29.578 -5.895 1 98.81 35 ALA B N 1
ATOM 1538 C CA . ALA B 1 35 ? -0.992 -29.531 -6.227 1 98.81 35 ALA B CA 1
ATOM 1539 C C . ALA B 1 35 ? -1.835 -30.172 -5.133 1 98.81 35 ALA B C 1
ATOM 1541 O O . ALA B 1 35 ? -2.893 -29.656 -4.766 1 98.81 35 ALA B O 1
ATOM 1542 N N . ASP B 1 36 ? -1.362 -31.281 -4.641 1 98.44 36 ASP B N 1
ATOM 1543 C CA . ASP B 1 36 ? -2.076 -31.953 -3.564 1 98.44 36 ASP B CA 1
ATOM 1544 C C . ASP B 1 36 ? -2.217 -31.062 -2.34 1 98.44 36 ASP B C 1
ATOM 1546 O O . ASP B 1 36 ? -3.293 -30.969 -1.745 1 98.44 36 ASP B O 1
ATOM 1550 N N . PHE B 1 37 ? -1.14 -30.484 -1.997 1 98.5 37 PHE B N 1
ATOM 1551 C CA . PHE B 1 37 ? -1.173 -29.531 -0.884 1 98.5 37 PHE B CA 1
ATOM 1552 C C . PHE B 1 37 ? -2.191 -28.438 -1.138 1 98.5 37 PHE B C 1
ATOM 1554 O O . PHE B 1 37 ? -2.992 -28.109 -0.259 1 98.5 37 PHE B O 1
ATOM 1561 N N . LEU B 1 38 ? -2.225 -27.859 -2.336 1 98.5 38 LEU B N 1
ATOM 1562 C CA . LEU B 1 38 ? -3.061 -26.703 -2.672 1 98.5 38 LEU B CA 1
ATOM 1563 C C . LEU B 1 38 ? -4.527 -27.109 -2.748 1 98.5 38 LEU B C 1
ATOM 1565 O O . LEU B 1 38 ? -5.41 -26.312 -2.408 1 98.5 38 LEU B O 1
ATOM 1569 N N . VAL B 1 39 ? -4.797 -28.312 -3.178 1 98.25 39 VAL B N 1
ATOM 1570 C CA . VAL B 1 39 ? -6.16 -28.828 -3.166 1 98.25 39 VAL B CA 1
ATOM 1571 C C . VAL B 1 39 ? -6.676 -28.891 -1.73 1 98.25 39 VAL B C 1
ATOM 1573 O O . VAL B 1 39 ? -7.797 -28.453 -1.447 1 98.25 39 VAL B O 1
ATOM 1576 N N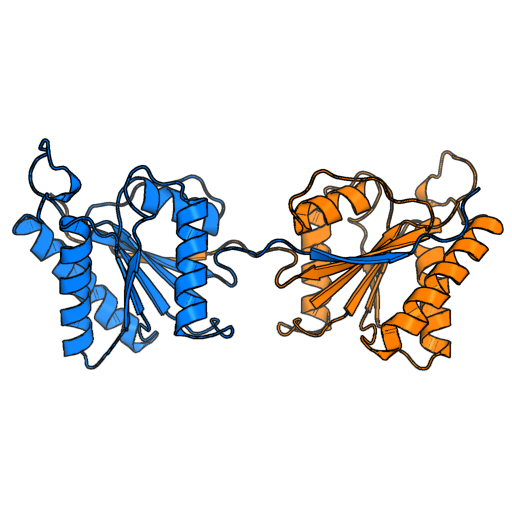 . ASN B 1 40 ? -5.871 -29.406 -0.854 1 97.88 40 ASN B N 1
ATOM 1577 C CA . ASN B 1 40 ? -6.262 -29.469 0.549 1 97.88 40 ASN B CA 1
ATOM 1578 C C . ASN B 1 40 ? -6.441 -28.062 1.134 1 97.88 40 ASN B C 1
ATOM 1580 O O . ASN B 1 40 ? -7.414 -27.812 1.85 1 97.88 40 ASN B O 1
ATOM 1584 N N . TYR B 1 41 ? -5.547 -27.203 0.816 1 96.56 41 TYR B N 1
ATOM 1585 C CA . TYR B 1 41 ? -5.605 -25.828 1.295 1 96.56 41 TYR B CA 1
ATOM 1586 C C . TYR B 1 41 ? -6.859 -25.125 0.783 1 96.56 41 TYR B C 1
ATOM 1588 O O . TYR B 1 41 ? -7.461 -24.328 1.496 1 96.56 41 TYR B O 1
ATOM 1596 N N . SER B 1 42 ? -7.25 -25.422 -0.402 1 96.06 42 SER B N 1
ATOM 1597 C CA . SER B 1 42 ? -8.352 -24.766 -1.094 1 96.06 42 SER B CA 1
ATOM 1598 C C . SER B 1 42 ? -9.688 -25.094 -0.447 1 96.06 42 SER B C 1
ATOM 1600 O O . SER B 1 42 ? -10.695 -24.438 -0.712 1 96.06 42 SER B O 1
ATOM 1602 N N . LYS B 1 43 ? -9.758 -26.109 0.327 1 95.62 43 LYS B N 1
ATOM 1603 C CA . LYS B 1 43 ? -10.984 -26.453 1.031 1 95.62 43 LYS B CA 1
ATOM 1604 C C . LYS B 1 43 ? -11.414 -25.344 1.978 1 95.62 43 LYS B C 1
ATOM 1606 O O . LYS B 1 43 ? -12.609 -25.094 2.16 1 95.62 43 LYS B O 1
ATOM 1611 N N . GLU B 1 44 ? -10.477 -24.656 2.504 1 94.31 44 GLU B N 1
ATOM 1612 C CA . GLU B 1 44 ? -10.758 -23.547 3.41 1 94.31 44 GLU B CA 1
ATOM 1613 C C . GLU B 1 44 ? -10.648 -22.203 2.691 1 94.31 44 GLU B C 1
ATOM 1615 O O . GLU B 1 44 ? -11.297 -21.219 3.084 1 94.31 44 GLU B O 1
ATOM 1620 N N . SER B 1 45 ? -9.844 -22.203 1.674 1 95.31 45 SER B N 1
ATOM 1621 C CA . SER B 1 45 ? -9.594 -21 0.894 1 95.31 45 SER B CA 1
ATOM 1622 C C . SER B 1 45 ? -9.617 -21.297 -0.603 1 95.31 45 SER B C 1
ATOM 1624 O O . SER B 1 45 ? -8.57 -21.531 -1.212 1 95.31 45 SER B O 1
ATOM 1626 N N . PRO B 1 46 ? -10.812 -21.281 -1.145 1 97.12 46 PRO B N 1
ATOM 1627 C CA . PRO B 1 46 ? -10.922 -21.625 -2.566 1 97.12 46 PRO B CA 1
ATOM 1628 C C . PRO B 1 46 ? -10.031 -20.766 -3.449 1 97.12 46 PRO B C 1
ATOM 1630 O O . PRO B 1 46 ? -9.891 -19.562 -3.201 1 97.12 46 PRO B O 1
ATOM 1633 N N . VAL B 1 47 ? -9.492 -21.375 -4.445 1 98.31 47 VAL B N 1
ATOM 1634 C CA . VAL B 1 47 ? -8.586 -20.688 -5.355 1 98.31 47 VAL B CA 1
ATOM 1635 C C . VAL B 1 47 ? -9.391 -20 -6.465 1 98.31 47 VAL B C 1
ATOM 1637 O O . VAL B 1 47 ? -10.172 -20.656 -7.16 1 98.31 47 VAL B O 1
ATOM 1640 N N . ASN B 1 48 ? -9.141 -18.703 -6.652 1 98.25 48 ASN B N 1
ATOM 1641 C CA . ASN B 1 48 ? -9.914 -17.922 -7.621 1 98.25 48 ASN B CA 1
ATOM 1642 C C . ASN B 1 48 ? -9.188 -17.828 -8.961 1 98.25 48 ASN B C 1
ATOM 1644 O O . ASN B 1 48 ? -9.828 -17.75 -10.016 1 98.25 48 ASN B O 1
ATOM 1648 N N . ALA B 1 49 ? -7.887 -17.812 -8.945 1 98.56 49 ALA B N 1
ATOM 1649 C CA . ALA B 1 49 ? -7.125 -17.672 -10.188 1 98.56 49 ALA B CA 1
ATOM 1650 C C . ALA B 1 49 ? -5.727 -18.266 -10.039 1 98.56 49 ALA B C 1
ATOM 1652 O O . ALA B 1 49 ? -5.184 -18.328 -8.93 1 98.56 49 ALA B O 1
ATOM 1653 N N . ILE B 1 50 ? -5.207 -18.703 -11.125 1 98.81 50 ILE B N 1
ATOM 1654 C CA . ILE B 1 50 ? -3.803 -19.062 -11.297 1 98.81 50 ILE B CA 1
ATOM 1655 C C . ILE B 1 50 ? -3.16 -18.141 -12.328 1 98.81 50 ILE B C 1
ATOM 1657 O O . ILE B 1 50 ? -3.682 -17.969 -13.438 1 98.81 50 ILE B O 1
ATOM 1661 N N . ILE B 1 51 ? -2.09 -17.469 -11.938 1 98.81 51 ILE B N 1
ATOM 1662 C CA . ILE B 1 51 ? -1.284 -16.625 -12.82 1 98.81 51 ILE B CA 1
ATOM 1663 C C . ILE B 1 51 ? 0.064 -17.297 -13.078 1 98.81 51 ILE B C 1
ATOM 1665 O O . ILE B 1 51 ? 0.774 -17.656 -12.141 1 98.81 51 ILE B O 1
ATOM 1669 N N . ALA B 1 52 ? 0.398 -17.453 -14.312 1 98.81 52 ALA B N 1
ATOM 1670 C CA . ALA B 1 52 ? 1.612 -18.203 -14.625 1 98.81 52 ALA B CA 1
ATOM 1671 C C . ALA B 1 52 ? 2.508 -17.422 -15.586 1 98.81 52 ALA B C 1
ATOM 1673 O O . ALA B 1 52 ? 2.016 -16.719 -16.469 1 98.81 52 ALA B O 1
ATOM 1674 N N . SER B 1 53 ? 3.811 -17.531 -15.375 1 98.56 53 SER B N 1
ATOM 1675 C CA . SER B 1 53 ? 4.797 -17.125 -16.375 1 98.56 53 SER B CA 1
ATOM 1676 C C . SER B 1 53 ? 4.605 -17.891 -17.672 1 98.56 53 SER B C 1
ATOM 1678 O O . SER B 1 53 ? 4.195 -19.062 -17.672 1 98.56 53 SER B O 1
ATOM 1680 N N . PRO B 1 54 ? 4.984 -17.281 -18.797 1 97.69 54 PRO B N 1
ATOM 1681 C CA . PRO B 1 54 ? 4.789 -17.953 -20.094 1 97.69 54 PRO B CA 1
ATOM 1682 C C . PRO B 1 54 ? 5.812 -19.047 -20.344 1 97.69 54 PRO B C 1
ATOM 1684 O O . PRO B 1 54 ? 5.672 -19.828 -21.297 1 97.69 54 PRO B O 1
ATOM 1687 N N . TYR B 1 55 ? 6.93 -19.109 -19.531 1 97.94 55 TYR B N 1
ATOM 1688 C CA . TYR B 1 55 ? 7.93 -20.141 -19.766 1 97.94 55 TYR B CA 1
ATOM 1689 C C . TYR B 1 55 ? 7.328 -21.531 -19.562 1 97.94 55 TYR B C 1
ATOM 1691 O O . TYR B 1 55 ? 6.535 -21.75 -18.641 1 97.94 55 TYR B O 1
ATOM 1699 N N . ASN B 1 56 ? 7.742 -22.5 -20.375 1 98 56 ASN B N 1
ATOM 1700 C CA . ASN B 1 56 ? 7.137 -23.828 -20.406 1 98 56 ASN B CA 1
ATOM 1701 C C . ASN B 1 56 ? 7.125 -24.469 -19.016 1 98 56 ASN B C 1
ATOM 1703 O O . ASN B 1 56 ? 6.109 -25.031 -18.594 1 98 56 ASN B O 1
ATOM 1707 N N . ARG B 1 57 ? 8.227 -24.453 -18.359 1 98.38 57 ARG B N 1
ATOM 1708 C CA . ARG B 1 57 ? 8.336 -25.125 -17.078 1 98.38 57 ARG B CA 1
ATOM 1709 C C . ARG B 1 57 ? 7.348 -24.547 -16.062 1 98.38 57 ARG B C 1
ATOM 1711 O O . ARG B 1 57 ? 6.738 -25.297 -15.297 1 98.38 57 ARG B O 1
ATOM 1718 N N . ALA B 1 58 ? 7.152 -23.25 -16.031 1 98.69 58 ALA B N 1
ATOM 1719 C CA . ALA B 1 58 ? 6.188 -22.609 -15.141 1 98.69 58 ALA B CA 1
ATOM 1720 C C . ALA B 1 58 ? 4.758 -22.891 -15.586 1 98.69 58 ALA B C 1
ATOM 1722 O O . ALA B 1 58 ? 3.891 -23.188 -14.766 1 98.69 58 ALA B O 1
ATOM 1723 N N . ASN B 1 59 ? 4.551 -22.766 -16.844 1 98.31 59 ASN B N 1
ATOM 1724 C CA . ASN B 1 59 ? 3.232 -23.031 -17.406 1 98.31 59 ASN B CA 1
ATOM 1725 C C . ASN B 1 59 ? 2.812 -24.484 -17.156 1 98.31 59 ASN B C 1
ATOM 1727 O O . ASN B 1 59 ? 1.663 -24.75 -16.797 1 98.31 59 ASN B O 1
ATOM 1731 N N . GLN B 1 60 ? 3.709 -25.375 -17.328 1 98.75 60 GLN B N 1
ATOM 1732 C CA . GLN B 1 60 ? 3.428 -26.797 -17.078 1 98.75 60 GLN B CA 1
ATOM 1733 C C . GLN B 1 60 ? 3.131 -27.047 -15.609 1 98.75 60 GLN B C 1
ATOM 1735 O O . GLN B 1 60 ? 2.217 -27.797 -15.273 1 98.75 60 GLN B O 1
ATOM 1740 N N . THR B 1 61 ? 3.891 -26.453 -14.742 1 98.88 61 THR B N 1
ATOM 1741 C CA . THR B 1 61 ? 3.621 -26.562 -13.312 1 98.88 61 THR B CA 1
ATOM 1742 C C . THR B 1 61 ? 2.223 -26.047 -12.984 1 98.88 61 THR B C 1
ATOM 1744 O O . THR B 1 61 ? 1.456 -26.703 -12.281 1 98.88 61 THR B O 1
ATOM 1747 N N . ALA B 1 62 ? 1.897 -24.891 -13.508 1 98.88 62 ALA B N 1
ATOM 1748 C CA . ALA B 1 62 ? 0.594 -24.266 -13.289 1 98.88 62 ALA B CA 1
ATOM 1749 C C . ALA B 1 62 ? -0.531 -25.156 -13.82 1 98.88 62 ALA B C 1
ATOM 1751 O O . ALA B 1 62 ? -1.589 -25.266 -13.195 1 98.88 62 ALA B O 1
ATOM 1752 N N . ALA B 1 63 ? -0.324 -25.75 -14.977 1 98.75 63 ALA B N 1
ATOM 1753 C CA . ALA B 1 63 ? -1.329 -26.594 -15.602 1 98.75 63 ALA B CA 1
ATOM 1754 C C . ALA B 1 63 ? -1.621 -27.828 -14.742 1 98.75 63 ALA B C 1
ATOM 1756 O O . ALA B 1 63 ? -2.775 -28.234 -14.617 1 98.75 63 ALA B O 1
ATOM 1757 N N . ILE B 1 64 ? -0.615 -28.406 -14.211 1 98.81 64 ILE B N 1
ATOM 1758 C CA . ILE B 1 64 ? -0.775 -29.562 -13.328 1 98.81 64 ILE B CA 1
ATOM 1759 C C . ILE B 1 64 ? -1.583 -29.172 -12.102 1 98.81 64 ILE B C 1
ATOM 1761 O O . ILE B 1 64 ? -2.502 -29.891 -11.695 1 98.81 64 ILE B O 1
ATOM 1765 N N . ILE B 1 65 ? -1.247 -28.062 -11.523 1 98.88 65 ILE B N 1
ATOM 1766 C CA . ILE B 1 65 ? -1.966 -27.562 -10.359 1 98.88 65 ILE B CA 1
ATOM 1767 C C . ILE B 1 65 ? -3.426 -27.312 -10.719 1 98.88 65 ILE B C 1
ATOM 1769 O O . ILE B 1 65 ? -4.336 -27.688 -9.984 1 98.88 65 ILE B O 1
ATOM 1773 N N . LEU B 1 66 ? -3.633 -26.656 -11.852 1 98.81 66 LEU B N 1
ATOM 1774 C CA . LEU B 1 66 ? -4.984 -26.375 -12.328 1 98.81 66 LEU B CA 1
ATOM 1775 C C . LEU B 1 66 ? -5.797 -27.656 -12.453 1 98.81 66 LEU B C 1
ATOM 1777 O O . LEU B 1 66 ? -6.934 -27.734 -11.984 1 98.81 66 LEU B O 1
ATOM 1781 N N . GLU B 1 67 ? -5.246 -28.609 -13.094 1 98.69 67 GLU B N 1
ATOM 1782 C CA . GLU B 1 67 ? -5.934 -29.875 -13.305 1 98.69 67 GLU B CA 1
ATOM 1783 C C . GLU B 1 67 ? -6.367 -30.5 -11.984 1 98.69 67 GLU B C 1
ATOM 1785 O O . GLU B 1 67 ? -7.496 -30.984 -11.859 1 98.69 67 GLU B O 1
ATOM 1790 N N . SER B 1 68 ? -5.488 -30.516 -11.023 1 98.62 68 SER B N 1
ATOM 1791 C CA . SER B 1 68 ? -5.797 -31.078 -9.719 1 98.62 68 SER B CA 1
ATOM 1792 C C . SER B 1 68 ? -6.926 -30.312 -9.039 1 98.62 68 SER B C 1
ATOM 1794 O O . SER B 1 68 ? -7.789 -30.906 -8.391 1 98.62 68 SER B O 1
ATOM 1796 N N . LEU B 1 69 ? -6.914 -29 -9.125 1 98.5 69 LEU B N 1
ATOM 1797 C CA . LEU B 1 69 ? -7.957 -28.188 -8.531 1 98.5 69 LEU B CA 1
ATOM 1798 C C . LEU B 1 69 ? -9.297 -28.422 -9.211 1 98.5 69 LEU B C 1
ATOM 1800 O O . LEU B 1 69 ? -10.336 -28.484 -8.547 1 98.5 69 LEU B O 1
ATOM 1804 N N . VAL B 1 70 ? -9.289 -28.547 -10.547 1 98.25 70 VAL B N 1
ATOM 1805 C CA . VAL B 1 70 ? -10.5 -28.828 -11.305 1 98.25 70 VAL B CA 1
ATOM 1806 C C . VAL B 1 70 ? -11.078 -30.172 -10.891 1 98.25 70 VAL B C 1
ATOM 1808 O O . VAL B 1 70 ? -12.289 -30.312 -10.688 1 98.25 70 VAL B O 1
ATOM 1811 N N . ASP B 1 71 ? -10.242 -31.125 -10.734 1 97.94 71 ASP B N 1
ATOM 1812 C CA . ASP B 1 71 ? -10.664 -32.438 -10.273 1 97.94 71 ASP B CA 1
ATOM 1813 C C . ASP B 1 71 ? -11.32 -32.344 -8.898 1 97.94 71 ASP B C 1
ATOM 1815 O O . ASP B 1 71 ? -12.18 -33.156 -8.562 1 97.94 71 ASP B O 1
ATOM 1819 N N . ALA B 1 72 ? -10.867 -31.422 -8.148 1 97.62 72 ALA B N 1
ATOM 1820 C CA . ALA B 1 72 ? -11.43 -31.203 -6.816 1 97.62 72 ALA B CA 1
ATOM 1821 C C . ALA B 1 72 ? -12.609 -30.25 -6.875 1 97.62 72 ALA B C 1
ATOM 1823 O O . ALA B 1 72 ? -12.961 -29.625 -5.867 1 97.62 72 ALA B O 1
ATOM 1824 N N . GLU B 1 73 ? -13.125 -29.891 -8.086 1 97.06 73 GLU B N 1
ATOM 1825 C CA . GLU B 1 73 ? -14.352 -29.141 -8.344 1 97.06 73 GLU B CA 1
ATOM 1826 C C . GLU B 1 73 ? -14.141 -27.656 -8.117 1 97.06 73 GLU B C 1
ATOM 1828 O O . GLU B 1 73 ? -15.055 -26.953 -7.672 1 97.06 73 GLU B O 1
ATOM 1833 N N . GLN B 1 74 ? -12.906 -27.297 -8.305 1 97 74 GLN B N 1
ATOM 1834 C CA . GLN B 1 74 ? -12.609 -25.875 -8.367 1 97 74 GLN B CA 1
ATOM 1835 C C . GLN B 1 74 ? -12.383 -25.422 -9.812 1 97 74 GLN B C 1
ATOM 1837 O O . GLN B 1 74 ? -12.055 -26.234 -10.68 1 97 74 GLN B O 1
ATOM 1842 N N . ASN B 1 75 ? -12.68 -24.141 -10.078 1 96.38 75 ASN B N 1
ATOM 1843 C CA . ASN B 1 75 ? -12.516 -23.625 -11.43 1 96.38 75 ASN B CA 1
ATOM 1844 C C . ASN B 1 75 ? -11.852 -22.266 -11.43 1 96.38 75 ASN B C 1
ATOM 1846 O O . ASN B 1 75 ? -12.453 -21.266 -11.859 1 96.38 75 ASN B O 1
ATOM 1850 N N . PRO B 1 76 ? -10.633 -22.25 -11.039 1 98.25 76 PRO B N 1
ATOM 1851 C CA . PRO B 1 76 ? -9.953 -20.953 -11.062 1 98.25 76 PRO B CA 1
ATOM 1852 C C . PRO B 1 76 ? -9.703 -20.453 -12.484 1 98.25 76 PRO B C 1
ATOM 1854 O O . PRO B 1 76 ? -9.531 -21.25 -13.406 1 98.25 76 PRO B O 1
ATOM 1857 N N . ALA B 1 77 ? -9.719 -19.125 -12.641 1 98.19 77 ALA B N 1
ATOM 1858 C CA . ALA B 1 77 ? -9.266 -18.531 -13.891 1 98.19 77 ALA B CA 1
ATOM 1859 C C . ALA B 1 77 ? -7.777 -18.797 -14.117 1 98.19 77 ALA B C 1
ATOM 1861 O O . ALA B 1 77 ? -7.012 -18.922 -13.156 1 98.19 77 ALA B O 1
ATOM 1862 N N . PHE B 1 78 ? -7.43 -18.906 -15.359 1 98.5 78 PHE B N 1
ATOM 1863 C CA . PHE B 1 78 ? -6.027 -19.047 -15.719 1 98.5 78 PHE B CA 1
ATOM 1864 C C . PHE B 1 78 ? -5.539 -17.859 -16.516 1 98.5 78 PHE B C 1
ATOM 1866 O O . PHE B 1 78 ? -6.098 -17.531 -17.578 1 98.5 78 PHE B O 1
ATOM 1873 N N . ILE B 1 79 ? -4.551 -17.172 -16.047 1 98.31 79 ILE B N 1
ATOM 1874 C CA . ILE B 1 79 ? -4.027 -15.945 -16.641 1 98.31 79 ILE B CA 1
ATOM 1875 C C . ILE B 1 79 ? -2.523 -16.078 -16.859 1 98.31 79 ILE B C 1
ATOM 1877 O O . ILE B 1 79 ? -1.805 -16.578 -15.992 1 98.31 79 ILE B O 1
ATOM 1881 N N . THR B 1 80 ? -2.068 -15.719 -18.047 1 98.31 80 THR B N 1
ATOM 1882 C CA . THR B 1 80 ? -0.634 -15.672 -18.312 1 98.31 80 THR B CA 1
ATOM 1883 C C . THR B 1 80 ? -0.123 -14.234 -18.266 1 98.31 80 THR B C 1
ATOM 1885 O O . THR B 1 80 ? -0.719 -13.336 -18.875 1 98.31 80 THR B O 1
ATOM 1888 N N . ILE B 1 81 ? 0.974 -14.016 -17.531 1 97.81 81 ILE B N 1
ATOM 1889 C CA . ILE B 1 81 ? 1.613 -12.711 -17.469 1 97.81 81 ILE B CA 1
ATOM 1890 C C . ILE B 1 81 ? 3.076 -12.828 -17.891 1 97.81 81 ILE B C 1
ATOM 1892 O O . ILE B 1 81 ? 3.799 -13.703 -17.406 1 97.81 81 ILE B O 1
ATOM 1896 N N . SER B 1 82 ? 3.512 -11.93 -18.672 1 97.88 82 SER B N 1
ATOM 1897 C CA . SER B 1 82 ? 4.832 -12.047 -19.281 1 97.88 82 SER B CA 1
ATOM 1898 C C . SER B 1 82 ? 5.883 -11.289 -18.484 1 97.88 82 SER B C 1
ATOM 1900 O O . SER B 1 82 ? 7.078 -11.375 -18.766 1 97.88 82 SER B O 1
ATOM 1902 N N . SER B 1 83 ? 5.461 -10.594 -17.453 1 97.94 83 SER B N 1
ATOM 1903 C CA . SER B 1 83 ? 6.398 -9.758 -16.719 1 97.94 83 SER B CA 1
ATOM 1904 C C . SER B 1 83 ? 6.867 -10.461 -15.438 1 97.94 83 SER B C 1
ATOM 1906 O O . SER B 1 83 ? 7.348 -9.805 -14.508 1 97.94 83 SER B O 1
ATOM 1908 N N . ILE B 1 84 ? 6.719 -11.781 -15.422 1 98.38 84 ILE B N 1
ATOM 1909 C CA . ILE B 1 84 ? 7.188 -12.5 -14.242 1 98.38 84 ILE B CA 1
ATOM 1910 C C . ILE B 1 84 ? 8.148 -13.609 -14.656 1 98.38 84 ILE B C 1
ATOM 1912 O O . ILE B 1 84 ? 8.109 -14.719 -14.117 1 98.38 84 ILE B O 1
ATOM 1916 N N . THR B 1 85 ? 8.977 -13.352 -15.555 1 98.12 85 THR B N 1
ATOM 1917 C CA . THR B 1 85 ? 10.078 -14.227 -15.93 1 98.12 85 THR B CA 1
ATOM 1918 C C . THR B 1 85 ? 11.312 -13.953 -15.07 1 98.12 85 THR B C 1
ATOM 1920 O O . THR B 1 85 ? 11.336 -12.984 -14.312 1 98.12 85 THR B O 1
ATOM 1923 N N . PRO B 1 86 ? 12.328 -14.773 -15.203 1 97.06 86 PRO B N 1
ATOM 1924 C CA . PRO B 1 86 ? 13.422 -14.742 -14.227 1 97.06 86 PRO B CA 1
ATOM 1925 C C . PRO B 1 86 ? 14.055 -13.359 -14.102 1 97.06 86 PRO B C 1
ATOM 1927 O O . PRO B 1 86 ? 14.344 -12.898 -12.992 1 97.06 86 PRO B O 1
ATOM 1930 N N . ASP B 1 87 ? 14.164 -12.547 -15.141 1 95.69 87 ASP B N 1
ATOM 1931 C CA . ASP B 1 87 ? 14.977 -11.328 -15.141 1 95.69 87 ASP B CA 1
ATOM 1932 C C . ASP B 1 87 ? 14.102 -10.078 -15.086 1 95.69 87 ASP B C 1
ATOM 1934 O O . ASP B 1 87 ? 14.602 -8.961 -15.188 1 95.69 87 ASP B O 1
ATOM 1938 N N . ASP B 1 88 ? 12.828 -10.336 -14.938 1 97.56 88 ASP B N 1
ATOM 1939 C CA . ASP B 1 88 ? 11.914 -9.195 -14.93 1 97.56 88 ASP B CA 1
ATOM 1940 C C . ASP B 1 88 ? 12.008 -8.422 -13.617 1 97.56 88 ASP B C 1
ATOM 1942 O O . ASP B 1 88 ? 12.594 -8.906 -12.648 1 97.56 88 ASP B O 1
ATOM 1946 N N . ASP B 1 89 ? 11.539 -7.207 -13.664 1 96.81 89 ASP B N 1
ATOM 1947 C CA . ASP B 1 89 ? 11.445 -6.355 -12.484 1 96.81 89 ASP B CA 1
ATOM 1948 C C . ASP B 1 89 ? 10.297 -6.785 -11.578 1 96.81 89 ASP B C 1
ATOM 1950 O O . ASP B 1 89 ? 9.133 -6.77 -11.992 1 96.81 89 ASP B O 1
ATOM 1954 N N . PRO B 1 90 ? 10.586 -7.098 -10.328 1 96.44 90 PRO B N 1
ATOM 1955 C CA . PRO B 1 90 ? 9.539 -7.617 -9.438 1 96.44 90 PRO B CA 1
ATOM 1956 C C . PRO B 1 90 ? 8.453 -6.59 -9.148 1 96.44 90 PRO B C 1
ATOM 1958 O O . PRO B 1 90 ? 7.301 -6.961 -8.891 1 96.44 90 PRO B O 1
ATOM 1961 N N . ASN B 1 91 ? 8.773 -5.332 -9.203 1 92 91 ASN B N 1
ATOM 1962 C CA . ASN B 1 91 ? 7.754 -4.312 -9 1 92 91 ASN B CA 1
ATOM 1963 C C . ASN B 1 91 ? 6.758 -4.277 -10.156 1 92 91 ASN B C 1
ATOM 1965 O O . ASN B 1 91 ? 5.551 -4.164 -9.945 1 92 91 ASN B O 1
ATOM 1969 N N . ILE B 1 92 ? 7.273 -4.371 -11.32 1 93.56 92 ILE B N 1
ATOM 1970 C CA . ILE B 1 92 ? 6.418 -4.402 -12.5 1 93.56 92 ILE B CA 1
ATOM 1971 C C . ILE B 1 92 ? 5.566 -5.672 -12.492 1 93.56 92 ILE B C 1
ATOM 1973 O O . ILE B 1 92 ? 4.375 -5.633 -12.797 1 93.56 92 ILE B O 1
ATOM 1977 N N . GLY B 1 93 ? 6.176 -6.75 -12.094 1 97.12 93 GLY B N 1
ATOM 1978 C CA . GLY B 1 93 ? 5.441 -8 -11.961 1 97.12 93 GLY B CA 1
ATOM 1979 C C . GLY B 1 93 ? 4.262 -7.898 -11.016 1 97.12 93 GLY B C 1
ATOM 1980 O O . GLY B 1 93 ? 3.145 -8.281 -11.359 1 97.12 93 GLY B O 1
ATOM 1981 N N . LEU B 1 94 ? 4.523 -7.352 -9.875 1 95.75 94 LEU B N 1
ATOM 1982 C CA . LEU B 1 94 ? 3.477 -7.203 -8.867 1 95.75 94 LEU B CA 1
ATOM 1983 C C . LEU B 1 94 ? 2.389 -6.25 -9.352 1 95.75 94 LEU B C 1
ATOM 1985 O O . LEU B 1 94 ? 1.202 -6.48 -9.109 1 95.75 94 LEU B O 1
ATOM 1989 N N . ASP B 1 95 ? 2.793 -5.203 -10.047 1 91.88 95 ASP B N 1
ATOM 1990 C CA . ASP B 1 95 ? 1.825 -4.266 -10.609 1 91.88 95 ASP B CA 1
ATOM 1991 C C . ASP B 1 95 ? 0.907 -4.957 -11.609 1 91.88 95 ASP B C 1
ATOM 1993 O O . ASP B 1 95 ? -0.31 -4.766 -11.578 1 91.88 95 ASP B O 1
ATOM 1997 N N . ASP B 1 96 ? 1.508 -5.723 -12.438 1 95.75 96 ASP B N 1
ATOM 1998 C CA . ASP B 1 96 ? 0.741 -6.406 -13.477 1 95.75 96 ASP B CA 1
ATOM 1999 C C . ASP B 1 96 ? -0.172 -7.469 -12.867 1 95.75 96 ASP B C 1
ATOM 2001 O O . ASP B 1 96 ? -1.291 -7.68 -13.344 1 95.75 96 ASP B O 1
ATOM 2005 N N . ILE B 1 97 ? 0.3 -8.156 -11.859 1 97.12 97 ILE B N 1
ATOM 2006 C CA . ILE B 1 97 ? -0.513 -9.133 -11.141 1 97.12 97 ILE B CA 1
ATOM 2007 C C . ILE B 1 97 ? -1.727 -8.445 -10.523 1 97.12 97 ILE B C 1
ATOM 2009 O O . ILE B 1 97 ? -2.859 -8.906 -10.68 1 97.12 97 ILE B O 1
ATOM 2013 N N . ASP B 1 98 ? -1.487 -7.371 -9.859 1 93.88 98 ASP B N 1
ATOM 2014 C CA . ASP B 1 98 ? -2.572 -6.605 -9.25 1 93.88 98 ASP B CA 1
ATOM 2015 C C . ASP B 1 98 ? -3.594 -6.176 -10.297 1 93.88 98 ASP B C 1
ATOM 2017 O O . ASP B 1 98 ? -4.801 -6.324 -10.094 1 93.88 98 ASP B O 1
ATOM 2021 N N . CYS B 1 99 ? -3.092 -5.625 -11.391 1 92.69 99 CYS B N 1
ATOM 2022 C CA . CYS B 1 99 ? -3.953 -5.172 -12.4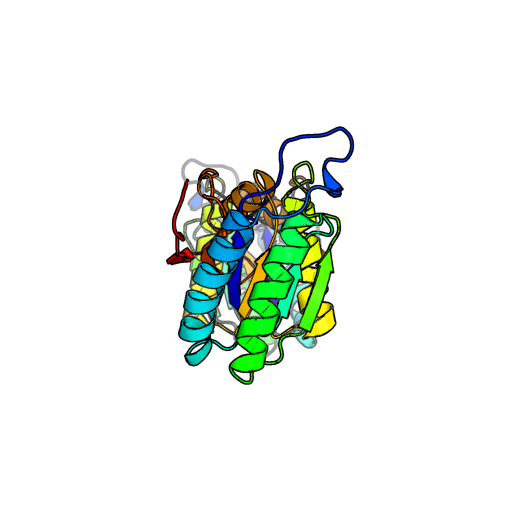77 1 92.69 99 CYS B CA 1
ATOM 2023 C C . CYS B 1 99 ? -4.797 -6.32 -13.023 1 92.69 99 CYS B C 1
ATOM 2025 O O . CYS B 1 99 ? -6 -6.164 -13.234 1 92.69 99 CYS B O 1
ATOM 2027 N N . ALA B 1 100 ? -4.164 -7.457 -13.227 1 95.56 100 ALA B N 1
ATOM 2028 C CA . ALA B 1 100 ? -4.867 -8.625 -13.758 1 95.56 100 ALA B CA 1
ATOM 2029 C C . ALA B 1 100 ? -5.977 -9.07 -12.805 1 95.56 100 ALA B C 1
ATOM 2031 O O . ALA B 1 100 ? -7.082 -9.398 -13.25 1 95.56 100 ALA B O 1
ATOM 2032 N N . ILE B 1 101 ? -5.688 -9.086 -11.516 1 95.69 101 ILE B N 1
ATOM 2033 C CA . ILE B 1 101 ? -6.652 -9.508 -10.508 1 95.69 101 ILE B CA 1
ATOM 2034 C C . ILE B 1 101 ? -7.832 -8.539 -10.484 1 95.69 101 ILE B C 1
ATOM 2036 O O . ILE B 1 101 ? -8.992 -8.961 -10.531 1 95.69 101 ILE B O 1
ATOM 2040 N N . ARG B 1 102 ? -7.551 -7.273 -10.484 1 90.38 102 ARG B N 1
ATOM 2041 C CA . ARG B 1 102 ? -8.609 -6.27 -10.398 1 90.38 102 ARG B CA 1
ATOM 2042 C C . ARG B 1 102 ? -9.438 -6.246 -11.68 1 90.38 102 ARG B C 1
ATOM 2044 O O . ARG B 1 102 ? -10.648 -5.992 -11.641 1 90.38 102 ARG B O 1
ATOM 2051 N N . HIS B 1 103 ? -8.742 -6.422 -12.797 1 93.25 103 HIS B N 1
ATOM 2052 C CA . HIS B 1 103 ? -9.453 -6.48 -14.062 1 93.25 103 HIS B CA 1
ATOM 2053 C C . HIS B 1 103 ? -10.445 -7.641 -14.094 1 93.25 103 HIS B C 1
ATOM 2055 O O . HIS B 1 103 ? -11.562 -7.5 -14.586 1 93.25 103 HIS B O 1
ATOM 2061 N N . LYS B 1 104 ? -9.977 -8.742 -13.508 1 94.81 104 LYS B N 1
ATOM 2062 C CA . LYS B 1 104 ? -10.773 -9.969 -13.578 1 94.81 104 LYS B CA 1
ATOM 2063 C C . LYS B 1 104 ? -11.859 -9.984 -12.508 1 94.81 104 LYS B C 1
ATOM 2065 O O . LYS B 1 104 ? -12.977 -10.438 -12.75 1 94.81 104 LYS B O 1
ATOM 2070 N N . PHE B 1 105 ? -11.57 -9.445 -11.281 1 94.5 105 PHE B N 1
ATOM 2071 C CA . PHE B 1 105 ? -12.461 -9.711 -10.156 1 94.5 105 PHE B CA 1
ATOM 2072 C C . PHE B 1 105 ? -13.008 -8.406 -9.578 1 94.5 105 PHE B C 1
ATOM 2074 O O . PHE B 1 105 ? -13.844 -8.43 -8.672 1 94.5 105 PHE B O 1
ATOM 2081 N N . GLY B 1 106 ? -12.539 -7.262 -10.078 1 88.5 106 GLY B N 1
ATOM 2082 C CA . GLY B 1 106 ? -12.977 -5.98 -9.531 1 88.5 106 GLY B CA 1
ATOM 2083 C C . GLY B 1 106 ? -12.125 -5.512 -8.367 1 88.5 106 GLY B C 1
ATOM 2084 O O . GLY B 1 106 ? -11.016 -6.008 -8.164 1 88.5 106 GLY B O 1
ATOM 2085 N N . MET B 1 107 ? -12.672 -4.562 -7.613 1 77.88 107 MET B N 1
ATOM 2086 C CA . MET B 1 107 ? -11.875 -3.871 -6.598 1 77.88 107 MET B CA 1
ATOM 2087 C C . MET B 1 107 ? -11.961 -4.59 -5.258 1 77.88 107 MET B C 1
ATOM 2089 O O . MET B 1 107 ? -11.133 -4.371 -4.375 1 77.88 107 MET B O 1
ATOM 2093 N N . GLU B 1 108 ? -12.922 -5.379 -5.055 1 79.88 108 GLU B N 1
ATOM 2094 C CA . GLU B 1 108 ? -13.055 -6.129 -3.809 1 79.88 108 GLU B CA 1
ATOM 2095 C C . GLU B 1 108 ? -12.281 -7.438 -3.865 1 79.88 108 GLU B C 1
ATOM 2097 O O . GLU B 1 108 ? -12.812 -8.469 -4.281 1 79.88 108 GLU B O 1
ATOM 2102 N N . THR B 1 109 ? -11.031 -7.328 -3.34 1 86.12 109 THR B N 1
ATOM 2103 C CA . THR B 1 109 ? -10.148 -8.469 -3.541 1 86.12 109 THR B CA 1
ATOM 2104 C C . THR B 1 109 ? -9.805 -9.133 -2.209 1 86.12 109 THR B C 1
ATOM 2106 O O . THR B 1 109 ? -9.008 -10.062 -2.16 1 86.12 109 THR B O 1
ATOM 2109 N N . ASP B 1 110 ? -10.453 -8.789 -1.131 1 82.69 110 ASP B N 1
ATOM 2110 C CA . ASP B 1 110 ? -10.039 -9.172 0.217 1 82.69 110 ASP B CA 1
ATOM 2111 C C . ASP B 1 110 ? -10.188 -10.672 0.428 1 82.69 110 ASP B C 1
ATOM 2113 O O . ASP B 1 110 ? -9.461 -11.266 1.228 1 82.69 110 ASP B O 1
ATOM 2117 N N . GLU B 1 111 ? -11.008 -11.32 -0.269 1 89.56 111 GLU B N 1
ATOM 2118 C CA . GLU B 1 111 ? -11.281 -12.734 -0.01 1 89.56 111 GLU B CA 1
ATOM 2119 C C . GLU B 1 111 ? -10.695 -13.617 -1.109 1 89.56 111 GLU B C 1
ATOM 2121 O O . GLU B 1 111 ? -10.93 -14.828 -1.126 1 89.56 111 GLU B O 1
ATOM 2126 N N . LEU B 1 112 ? -9.984 -13.039 -1.99 1 95.25 112 LEU B N 1
ATOM 2127 C CA . LEU B 1 112 ? -9.492 -13.797 -3.135 1 95.25 112 LEU B CA 1
ATOM 2128 C C . LEU B 1 112 ? -8.234 -14.586 -2.766 1 95.25 112 LEU B C 1
ATOM 2130 O O . LEU B 1 112 ? -7.43 -14.125 -1.953 1 95.25 112 LEU B O 1
ATOM 2134 N N . THR B 1 113 ? -8.109 -15.773 -3.311 1 97.56 113 THR B N 1
ATOM 2135 C CA . THR B 1 113 ? -6.895 -16.578 -3.293 1 97.56 113 THR B CA 1
ATOM 2136 C C . THR B 1 113 ? -6.34 -16.75 -4.703 1 97.56 113 THR B C 1
ATOM 2138 O O . THR B 1 113 ? -7.031 -17.266 -5.59 1 97.56 113 THR B O 1
ATOM 2141 N N . VAL B 1 114 ? -5.137 -16.297 -4.93 1 98.44 114 VAL B N 1
ATOM 2142 C CA . VAL B 1 114 ? -4.539 -16.328 -6.262 1 98.44 114 VAL B CA 1
ATOM 2143 C C . VAL B 1 114 ? -3.188 -17.031 -6.207 1 98.44 114 VAL B C 1
ATOM 2145 O O . VAL B 1 114 ? -2.355 -16.734 -5.348 1 98.44 114 VAL B O 1
ATOM 2148 N N . ILE B 1 115 ? -2.98 -18.016 -7.059 1 98.81 115 ILE B N 1
ATOM 2149 C CA . ILE B 1 115 ? -1.712 -18.719 -7.188 1 98.81 115 ILE B CA 1
ATOM 2150 C C . ILE B 1 115 ? -0.865 -18.062 -8.273 1 98.81 115 ILE B C 1
ATOM 2152 O O . ILE B 1 115 ? -1.359 -17.781 -9.375 1 98.81 115 ILE B O 1
ATOM 2156 N N . ILE B 1 116 ? 0.373 -17.75 -7.984 1 98.88 116 ILE B N 1
ATOM 2157 C CA . ILE B 1 116 ? 1.325 -17.188 -8.938 1 98.88 116 ILE B CA 1
ATOM 2158 C C . ILE B 1 116 ? 2.471 -18.172 -9.164 1 98.88 116 ILE B C 1
ATOM 2160 O O . ILE B 1 116 ? 3.207 -18.5 -8.227 1 98.88 116 ILE B O 1
ATOM 2164 N N . VAL B 1 117 ? 2.637 -18.672 -10.328 1 98.94 117 VAL B N 1
ATOM 2165 C CA . VAL B 1 117 ? 3.656 -19.656 -10.656 1 98.94 117 VAL B CA 1
ATOM 2166 C C . VAL B 1 117 ? 4.723 -19.031 -11.555 1 98.94 117 VAL B C 1
ATOM 2168 O O . VAL B 1 117 ? 4.43 -18.625 -12.672 1 98.94 117 VAL B O 1
ATOM 2171 N N . CYS B 1 118 ? 5.941 -18.984 -11.062 1 98.56 118 CYS B N 1
ATOM 2172 C CA . CYS B 1 118 ? 6.992 -18.344 -11.852 1 98.56 118 CYS B CA 1
ATOM 2173 C C . CYS B 1 118 ? 8.359 -18.891 -11.477 1 98.56 118 CYS B C 1
ATOM 2175 O O . CYS B 1 118 ? 8.516 -20.094 -11.289 1 98.56 118 CYS B O 1
ATOM 2177 N N . HIS B 1 119 ? 9.367 -18.078 -11.422 1 98.31 119 HIS B N 1
ATOM 2178 C CA . HIS B 1 119 ? 10.75 -18.531 -11.445 1 98.31 119 HIS B CA 1
ATOM 2179 C C . HIS B 1 119 ? 11.555 -17.906 -10.312 1 98.31 119 HIS B C 1
ATOM 2181 O O . HIS B 1 119 ? 11.133 -16.906 -9.719 1 98.31 119 HIS B O 1
ATOM 2187 N N . MET B 1 120 ? 12.727 -18.5 -10.039 1 97.12 120 MET B N 1
ATOM 2188 C CA . MET B 1 120 ? 13.781 -17.734 -9.375 1 97.12 120 MET B CA 1
ATOM 2189 C C . MET B 1 120 ? 14.5 -16.828 -10.367 1 97.12 120 MET B C 1
ATOM 2191 O O . MET B 1 120 ? 14.633 -17.172 -11.547 1 97.12 120 MET B O 1
ATOM 2195 N N . PRO B 1 121 ? 14.898 -15.68 -9.969 1 97.94 121 PRO B N 1
ATOM 2196 C CA . PRO B 1 121 ? 14.773 -15.133 -8.617 1 97.94 121 PRO B CA 1
ATOM 2197 C C . PRO B 1 121 ? 13.516 -14.297 -8.43 1 97.94 121 PRO B C 1
ATOM 2199 O O . PRO B 1 121 ? 13.242 -13.82 -7.328 1 97.94 121 PRO B O 1
ATOM 2202 N N . ILE B 1 122 ? 12.695 -14.094 -9.453 1 98.12 122 ILE B N 1
ATOM 2203 C CA . ILE B 1 122 ? 11.602 -13.125 -9.445 1 98.12 122 ILE B CA 1
ATOM 2204 C C . ILE B 1 122 ? 10.602 -13.484 -8.352 1 98.12 122 ILE B C 1
ATOM 2206 O O . ILE B 1 122 ? 10.055 -12.594 -7.688 1 98.12 122 ILE B O 1
ATOM 2210 N N . VAL B 1 123 ? 10.359 -14.734 -8.148 1 98.5 123 VAL B N 1
ATOM 2211 C CA . VAL B 1 123 ? 9.383 -15.172 -7.16 1 98.5 123 VAL B CA 1
ATOM 2212 C C . VAL B 1 123 ? 9.82 -14.75 -5.762 1 98.5 123 VAL B C 1
ATOM 2214 O O . VAL B 1 123 ? 9.023 -14.227 -4.98 1 98.5 123 VAL B O 1
ATOM 2217 N N . ALA B 1 124 ? 11.109 -14.906 -5.492 1 98.19 124 ALA B N 1
ATOM 2218 C CA . ALA B 1 124 ? 11.664 -14.531 -4.195 1 98.19 124 ALA B CA 1
ATOM 2219 C C . ALA B 1 124 ? 11.641 -13.016 -4.004 1 98.19 124 ALA B C 1
ATOM 2221 O O . ALA B 1 124 ? 11.359 -12.523 -2.908 1 98.19 124 ALA B O 1
ATOM 2222 N N . ARG B 1 125 ? 11.961 -12.312 -5.062 1 97.38 125 ARG B N 1
ATOM 2223 C CA . ARG B 1 125 ? 12.016 -10.859 -4.988 1 97.38 125 ARG B CA 1
ATOM 2224 C C . ARG B 1 125 ? 10.625 -10.266 -4.785 1 97.38 125 ARG B C 1
ATOM 2226 O O . ARG B 1 125 ? 10.453 -9.328 -4.008 1 97.38 125 ARG B O 1
ATOM 2233 N N . MET B 1 126 ? 9.625 -10.797 -5.465 1 96.81 126 MET B N 1
ATOM 2234 C CA . MET B 1 126 ? 8.25 -10.344 -5.27 1 96.81 126 MET B CA 1
ATOM 2235 C C . MET B 1 126 ? 7.777 -10.633 -3.852 1 96.81 126 MET B C 1
ATOM 2237 O O . MET B 1 126 ? 7.188 -9.773 -3.201 1 96.81 126 MET B O 1
ATOM 2241 N N . ALA B 1 127 ? 8.062 -11.844 -3.361 1 96.44 127 ALA B N 1
ATOM 2242 C CA . ALA B 1 127 ? 7.707 -12.195 -1.99 1 96.44 127 ALA B CA 1
ATOM 2243 C C . ALA B 1 127 ? 8.359 -11.25 -0.988 1 96.44 127 ALA B C 1
ATOM 2245 O O . ALA B 1 127 ? 7.715 -10.82 -0.027 1 96.44 127 ALA B O 1
ATOM 2246 N N . ALA B 1 128 ? 9.586 -10.891 -1.271 1 94.12 128 ALA B N 1
ATOM 2247 C CA . ALA B 1 128 ? 10.344 -10.008 -0.381 1 94.12 128 ALA B CA 1
ATOM 2248 C C . ALA B 1 128 ? 9.719 -8.617 -0.328 1 94.12 128 ALA B C 1
ATOM 2250 O O . ALA B 1 128 ? 9.656 -8 0.737 1 94.12 128 ALA B O 1
ATOM 2251 N N . ILE B 1 129 ? 9.32 -8.109 -1.468 1 90.19 129 ILE B N 1
ATOM 2252 C CA . ILE B 1 129 ? 8.664 -6.809 -1.526 1 90.19 129 ILE B CA 1
ATOM 2253 C C . ILE B 1 129 ? 7.398 -6.828 -0.669 1 90.19 129 ILE B C 1
ATOM 2255 O O . ILE B 1 129 ? 7.137 -5.887 0.082 1 90.19 129 ILE B O 1
ATOM 2259 N N . LEU B 1 130 ? 6.633 -7.867 -0.712 1 91.12 130 LEU B N 1
ATOM 2260 C CA . LEU B 1 130 ? 5.348 -7.973 -0.029 1 91.12 130 LEU B CA 1
ATOM 2261 C C . LEU B 1 130 ? 5.539 -8.023 1.483 1 91.12 130 LEU B C 1
ATOM 2263 O O . LEU B 1 130 ? 4.793 -7.387 2.23 1 91.12 130 LEU B O 1
ATOM 2267 N N . ASP B 1 131 ? 6.547 -8.773 1.879 1 90.38 131 ASP B N 1
ATOM 2268 C CA . ASP B 1 131 ? 6.613 -8.969 3.324 1 90.38 131 ASP B CA 1
ATOM 2269 C C . ASP B 1 131 ? 7.715 -8.117 3.945 1 90.38 131 ASP B C 1
ATOM 2271 O O . ASP B 1 131 ? 7.902 -8.125 5.164 1 90.38 131 ASP B O 1
ATOM 2275 N N . GLY B 1 132 ? 8.484 -7.438 3.105 1 87.25 132 GLY B N 1
ATOM 2276 C CA . GLY B 1 132 ? 9.469 -6.48 3.596 1 87.25 132 GLY B CA 1
ATOM 2277 C C . GLY B 1 132 ? 10.734 -7.133 4.102 1 87.25 132 GLY B C 1
ATOM 2278 O O . GLY B 1 132 ? 11.555 -6.484 4.766 1 87.25 132 GLY B O 1
ATOM 2279 N N . LEU B 1 133 ? 10.875 -8.391 3.895 1 89.62 133 LEU B N 1
ATOM 2280 C CA . LEU B 1 133 ? 12.062 -9.133 4.32 1 89.62 133 LEU B CA 1
ATOM 2281 C C . LEU B 1 133 ? 13.047 -9.297 3.168 1 89.62 133 LEU B C 1
ATOM 2283 O O . LEU B 1 133 ? 12.742 -8.93 2.029 1 89.62 133 LEU B O 1
ATOM 2287 N N . SER B 1 134 ? 14.25 -9.719 3.443 1 93.75 134 SER B N 1
ATOM 2288 C CA . SER B 1 134 ? 15.203 -10.031 2.385 1 93.75 134 SER B CA 1
ATOM 2289 C C . SER B 1 134 ? 14.734 -11.203 1.537 1 93.75 134 SER B C 1
ATOM 2291 O O . SER B 1 134 ? 14.125 -12.148 2.057 1 93.75 134 SER B O 1
ATOM 2293 N N . PRO B 1 135 ? 15.016 -11.07 0.29 1 94.62 135 PRO B N 1
ATOM 2294 C CA . PRO B 1 135 ? 14.625 -12.188 -0.564 1 94.62 135 PRO B CA 1
ATOM 2295 C C . PRO B 1 135 ? 15.266 -13.508 -0.133 1 94.62 135 PRO B C 1
ATOM 2297 O O . PRO B 1 135 ? 16.453 -13.547 0.196 1 94.62 135 PRO B O 1
ATOM 2300 N N . SER B 1 136 ? 14.438 -14.508 -0.04 1 95.62 136 SER B N 1
ATOM 2301 C CA . SER B 1 136 ? 14.891 -15.867 0.243 1 95.62 136 SER B CA 1
ATOM 2302 C C . SER B 1 136 ? 14.5 -16.828 -0.879 1 95.62 136 SER B C 1
ATOM 2304 O O . SER B 1 136 ? 13.398 -16.734 -1.425 1 95.62 136 SER B O 1
ATOM 2306 N N . GLY B 1 137 ? 15.359 -17.734 -1.207 1 96.75 137 GLY B N 1
ATOM 2307 C CA . GLY B 1 137 ? 15.156 -18.656 -2.312 1 96.75 137 GLY B CA 1
ATOM 2308 C C . GLY B 1 137 ? 13.961 -19.578 -2.113 1 96.75 137 GLY B C 1
ATOM 2309 O O . GLY B 1 137 ? 13.531 -19.812 -0.981 1 96.75 137 GLY B O 1
ATOM 2310 N N . PHE B 1 138 ? 13.391 -20.047 -3.217 1 98.31 138 PHE B N 1
ATOM 2311 C CA . PHE B 1 138 ? 12.375 -21.094 -3.262 1 98.31 138 PHE B CA 1
ATOM 2312 C C . PHE B 1 138 ? 12.969 -22.391 -3.803 1 98.31 138 PHE B C 1
ATOM 2314 O O . PHE B 1 138 ? 13.727 -22.375 -4.773 1 98.31 138 PHE B O 1
ATOM 2321 N N . GLU B 1 139 ? 12.633 -23.438 -3.158 1 98.5 139 GLU B N 1
ATOM 2322 C CA . GLU B 1 139 ? 12.969 -24.734 -3.75 1 98.5 139 GLU B CA 1
ATOM 2323 C C . GLU B 1 139 ? 12.086 -25.047 -4.957 1 98.5 139 GLU B C 1
ATOM 2325 O O . GLU B 1 139 ? 11.102 -24.344 -5.203 1 98.5 139 GLU B O 1
ATOM 2330 N N . LEU B 1 140 ? 12.523 -26.031 -5.699 1 98.56 140 LEU B N 1
ATOM 2331 C CA . LEU B 1 140 ? 11.758 -26.438 -6.867 1 98.56 140 LEU B CA 1
ATOM 2332 C C . LEU B 1 140 ? 10.336 -26.844 -6.473 1 98.56 140 LEU B C 1
ATOM 2334 O O . LEU B 1 140 ? 10.156 -27.688 -5.598 1 98.56 140 LEU B O 1
ATOM 2338 N N . ALA B 1 141 ? 9.312 -26.203 -7.09 1 98.81 141 ALA B N 1
ATOM 2339 C CA . ALA B 1 141 ? 7.875 -26.438 -6.914 1 98.81 141 ALA B CA 1
ATOM 2340 C C . ALA B 1 141 ? 7.43 -26.062 -5.504 1 98.81 141 ALA B C 1
ATOM 2342 O O . ALA B 1 141 ? 6.316 -26.391 -5.09 1 98.81 141 ALA B O 1
ATOM 2343 N N . GLU B 1 142 ? 8.227 -25.359 -4.781 1 98.75 142 GLU B N 1
ATOM 2344 C CA . GLU B 1 142 ? 7.824 -24.844 -3.475 1 98.75 142 GLU B CA 1
ATOM 2345 C C . GLU B 1 142 ? 6.719 -23.797 -3.609 1 98.75 142 GLU B C 1
ATOM 2347 O O . GLU B 1 142 ? 6.723 -23 -4.547 1 98.75 142 GLU B O 1
ATOM 2352 N N . CYS B 1 143 ? 5.785 -23.891 -2.707 1 98.62 143 CYS B N 1
ATOM 2353 C CA . CYS B 1 143 ? 4.816 -22.797 -2.646 1 98.62 143 CYS B CA 1
ATOM 2354 C C . CYS B 1 143 ? 4.797 -22.156 -1.265 1 98.62 143 CYS B C 1
ATOM 2356 O O . CYS B 1 143 ? 5.016 -22.844 -0.259 1 98.62 143 CYS B O 1
ATOM 2358 N N . ARG B 1 144 ? 4.59 -20.875 -1.212 1 98.44 144 ARG B N 1
ATOM 2359 C CA . ARG B 1 144 ? 4.414 -20.078 -0.001 1 98.44 144 ARG B CA 1
ATOM 2360 C C . ARG B 1 144 ? 3.154 -19.219 -0.084 1 98.44 144 ARG B C 1
ATOM 2362 O O . ARG B 1 144 ? 2.896 -18.578 -1.107 1 98.44 144 ARG B O 1
ATOM 2369 N N . VAL B 1 145 ? 2.371 -19.266 0.996 1 98.31 145 VAL B N 1
ATOM 2370 C CA . VAL B 1 145 ? 1.105 -18.547 1.054 1 98.31 145 VAL B CA 1
ATOM 2371 C C . VAL B 1 145 ? 1.286 -17.25 1.843 1 98.31 145 VAL B C 1
ATOM 2373 O O . VAL B 1 145 ? 1.787 -17.266 2.969 1 98.31 145 VAL B O 1
ATOM 2376 N N . PHE B 1 146 ? 0.887 -16.078 1.256 1 96.12 146 PHE B N 1
ATOM 2377 C CA . PHE B 1 146 ? 0.972 -14.781 1.899 1 96.12 146 PHE B CA 1
ATOM 2378 C C . PHE B 1 146 ? -0.416 -14.172 2.084 1 96.12 146 PHE B C 1
ATOM 2380 O O . PHE B 1 146 ? -1.231 -14.188 1.16 1 96.12 146 PHE B O 1
ATOM 2387 N N . GLY B 1 147 ? -0.739 -13.711 3.23 1 93.44 147 GLY B N 1
ATOM 2388 C CA . GLY B 1 147 ? -1.882 -12.836 3.455 1 93.44 147 GLY B CA 1
ATOM 2389 C C . GLY B 1 147 ? -1.549 -11.367 3.299 1 93.44 147 GLY B C 1
ATOM 2390 O O . GLY B 1 147 ? -0.599 -10.867 3.908 1 93.44 147 GLY B O 1
ATOM 2391 N N . THR B 1 148 ? -2.26 -10.617 2.408 1 88.5 148 THR B N 1
ATOM 2392 C CA . THR B 1 148 ? -1.945 -9.211 2.176 1 88.5 148 THR B CA 1
ATOM 2393 C C . THR B 1 148 ? -3.217 -8.406 1.926 1 88.5 148 THR B C 1
ATOM 2395 O O . THR B 1 148 ? -4.188 -8.93 1.371 1 88.5 148 THR B O 1
ATOM 2398 N N . GLU B 1 149 ? -3.17 -7.184 2.291 1 79.25 149 GLU B N 1
ATOM 2399 C CA . GLU B 1 149 ? -4.266 -6.27 1.979 1 79.25 149 GLU B CA 1
ATOM 2400 C C . GLU B 1 149 ? -4.055 -5.594 0.628 1 79.25 149 GLU B C 1
ATOM 2402 O O . GLU B 1 149 ? -5.02 -5.238 -0.052 1 79.25 149 GLU B O 1
ATOM 2407 N N . VAL B 1 150 ? -2.803 -5.422 0.267 1 77.75 150 VAL B N 1
ATOM 2408 C CA . VAL B 1 150 ? -2.463 -4.684 -0.944 1 77.75 150 VAL B CA 1
ATOM 2409 C C . VAL B 1 150 ? -1.286 -5.355 -1.647 1 77.75 150 VAL B C 1
ATOM 2411 O O . VAL B 1 150 ? -0.33 -5.785 -0.999 1 77.75 150 VAL B O 1
ATOM 2414 N N . ILE B 1 151 ? -1.438 -5.559 -2.906 1 80.19 151 ILE B N 1
ATOM 2415 C CA . ILE B 1 151 ? -0.358 -6.148 -3.691 1 80.19 151 ILE B CA 1
ATOM 2416 C C . ILE B 1 151 ? 0.61 -5.055 -4.141 1 80.19 151 ILE B C 1
ATOM 2418 O O . ILE B 1 151 ? 1.81 -5.129 -3.863 1 80.19 151 ILE B O 1
ATOM 2422 N N . ALA B 1 152 ? 0.045 -4.098 -4.902 1 73.81 152 ALA B N 1
ATOM 2423 C CA . ALA B 1 152 ? 0.766 -2.936 -5.418 1 73.81 152 ALA B CA 1
ATOM 2424 C C . ALA B 1 152 ? 0.084 -1.636 -5 1 73.81 152 ALA B C 1
ATOM 2426 O O . ALA B 1 152 ? -0.873 -1.195 -5.641 1 73.81 152 ALA B O 1
ATOM 2427 N N . PRO B 1 153 ? 0.534 -1.192 -3.814 1 67.75 153 PRO B N 1
ATOM 2428 C CA . PRO B 1 153 ? -0.17 0.027 -3.412 1 67.75 153 PRO B CA 1
ATOM 2429 C C . PRO B 1 153 ? -0.102 1.125 -4.469 1 67.75 153 PRO B C 1
ATOM 2431 O O . PRO B 1 153 ? 0.958 1.358 -5.055 1 67.75 153 PRO B O 1
ATOM 2434 N N . GLU B 1 154 ? -1.286 1.475 -5.008 1 71.38 154 GLU B N 1
ATOM 2435 C CA . GLU B 1 154 ? -1.325 2.623 -5.91 1 71.38 154 GLU B CA 1
ATOM 2436 C C . GLU B 1 154 ? -0.876 3.896 -5.199 1 71.38 154 GLU B C 1
ATOM 2438 O O . GLU B 1 154 ? -1.214 4.117 -4.035 1 71.38 154 GLU B O 1
ATOM 2443 N N . LEU B 1 155 ? -0.017 4.562 -5.934 1 79.75 155 LEU B N 1
ATOM 2444 C CA . LEU B 1 155 ? 0.421 5.848 -5.402 1 79.75 155 LEU B CA 1
ATOM 2445 C C . LEU B 1 155 ? -0.758 6.801 -5.246 1 79.75 155 LEU B C 1
ATOM 2447 O O . LEU B 1 155 ? -1.654 6.832 -6.094 1 79.75 155 LEU B O 1
ATOM 2451 N N . ALA B 1 156 ? -0.769 7.5 -4.152 1 88.88 156 ALA B N 1
ATOM 2452 C CA . ALA B 1 156 ? -1.784 8.523 -3.941 1 88.88 156 ALA B CA 1
ATOM 2453 C C . ALA B 1 156 ? -1.652 9.648 -4.969 1 88.88 156 ALA B C 1
ATOM 2455 O O . ALA B 1 156 ? -0.573 9.867 -5.523 1 88.88 156 ALA B O 1
ATOM 2456 N N . LYS B 1 157 ? -2.785 10.219 -5.297 1 89.75 157 LYS B N 1
ATOM 2457 C CA . LYS B 1 157 ? -2.816 11.352 -6.215 1 89.75 157 LYS B CA 1
ATOM 2458 C C . LYS B 1 157 ? -3.301 12.617 -5.508 1 89.75 157 LYS B C 1
ATOM 2460 O O . LYS B 1 157 ? -4.309 12.586 -4.801 1 89.75 157 LYS B O 1
ATOM 2465 N N . GLN B 1 158 ? -2.5 13.672 -5.691 1 93.56 158 GLN B N 1
ATOM 2466 C CA . GLN B 1 158 ? -2.994 14.953 -5.195 1 93.56 158 GLN B CA 1
ATOM 2467 C C . GLN B 1 158 ? -4.16 15.453 -6.043 1 93.56 158 GLN B C 1
ATOM 2469 O O . GLN B 1 158 ? -4.031 15.602 -7.262 1 93.56 158 GLN B O 1
ATOM 2474 N N . ILE B 1 159 ? -5.316 15.82 -5.473 1 94.19 159 ILE B N 1
ATOM 2475 C CA . ILE B 1 159 ? -6.508 16.094 -6.266 1 94.19 159 ILE B CA 1
ATOM 2476 C C . ILE B 1 159 ? -6.977 17.531 -6.016 1 94.19 159 ILE B C 1
ATOM 2478 O O . ILE B 1 159 ? -7.805 18.062 -6.762 1 94.19 159 ILE B O 1
ATOM 2482 N N . ALA B 1 160 ? -6.477 18.219 -5.008 1 95.06 160 ALA B N 1
ATOM 2483 C CA . ALA B 1 160 ? -6.805 19.609 -4.723 1 95.06 160 ALA B CA 1
ATOM 2484 C C . ALA B 1 160 ? -5.734 20.266 -3.852 1 95.06 160 ALA B C 1
ATOM 2486 O O . ALA B 1 160 ? -4.914 19.562 -3.248 1 95.06 160 ALA B O 1
ATOM 2487 N N . GLN B 1 161 ? -5.715 21.547 -3.912 1 96.62 161 GLN B N 1
ATOM 2488 C CA . GLN B 1 161 ? -4.754 22.328 -3.143 1 96.62 161 GLN B CA 1
ATOM 2489 C C . GLN B 1 161 ? -5.297 23.734 -2.854 1 96.62 161 GLN B C 1
ATOM 2491 O O . GLN B 1 161 ? -6.047 24.297 -3.654 1 96.62 161 GLN B O 1
ATOM 2496 N N . PHE B 1 162 ? -5.031 24.219 -1.682 1 98.31 162 PHE B N 1
ATOM 2497 C CA . PHE B 1 162 ? -5.324 25.594 -1.337 1 98.31 162 PHE B CA 1
ATOM 2498 C C . PHE B 1 162 ? -4.16 26.219 -0.576 1 98.31 162 PHE B C 1
ATOM 2500 O O . PHE B 1 162 ? -3.605 25.609 0.336 1 98.31 162 PHE B O 1
ATOM 2507 N N . ILE B 1 163 ? -3.771 27.375 -0.998 1 98.25 163 ILE B N 1
ATOM 2508 C CA . ILE B 1 163 ? -2.758 28.172 -0.311 1 98.25 163 ILE B CA 1
ATOM 2509 C C . ILE B 1 163 ? -3.363 29.484 0.16 1 98.25 163 ILE B C 1
ATOM 2511 O O . ILE B 1 163 ? -3.789 30.312 -0.656 1 98.25 163 ILE B O 1
ATOM 2515 N N . PRO B 1 164 ? -3.461 29.656 1.453 1 98.31 164 PRO B N 1
ATOM 2516 C CA . PRO B 1 164 ? -3.977 30.953 1.924 1 98.31 164 PRO B CA 1
ATOM 2517 C C . PRO B 1 164 ? -2.998 32.094 1.691 1 98.31 164 PRO B C 1
ATOM 2519 O O . PRO B 1 164 ? -1.916 31.891 1.136 1 98.31 164 PRO B O 1
ATOM 2522 N N . THR B 1 165 ? -3.479 33.344 2.08 1 97.12 165 THR B N 1
ATOM 2523 C CA . THR B 1 165 ? -2.635 34.5 1.967 1 97.12 165 THR B CA 1
ATOM 2524 C C . THR B 1 165 ? -1.303 34.312 2.68 1 97.12 165 THR B C 1
ATOM 2526 O O . THR B 1 165 ? -1.264 33.75 3.783 1 97.12 165 THR B O 1
ATOM 2529 N N . GLN B 1 166 ? -0.167 34.656 2.008 1 96.75 166 GLN B N 1
ATOM 2530 C CA . GLN B 1 166 ? 1.169 34.469 2.562 1 96.75 166 GLN B CA 1
ATOM 2531 C C . GLN B 1 166 ? 1.813 35.812 2.92 1 96.75 166 GLN B C 1
ATOM 2533 O O . GLN B 1 166 ? 1.479 36.844 2.336 1 96.75 166 GLN B O 1
ATOM 2538 N N . PRO B 1 167 ? 2.797 35.781 3.881 1 90.62 167 PRO B N 1
ATOM 2539 C CA . PRO B 1 167 ? 3.439 37.062 4.266 1 90.62 167 PRO B CA 1
ATOM 2540 C C . PRO B 1 167 ? 4.285 37.656 3.143 1 90.62 167 PRO B C 1
ATOM 2542 O O . PRO B 1 167 ? 4.77 36.906 2.273 1 90.62 167 PRO B O 1
#

InterPro domains:
  IPR013078 Histidine phosphatase superfamily, clade-1 [PF00300] (3-72)
  IPR013078 Histidine phosphatase superfamily, clade-1 [SM00855] (2-126)
  IPR013078 Histidine phosphatase superfamily, clade-1 [cd07067] (2-138)
  IPR029033 Histidine phosphatase superfamily [G3DSA:3.40.50.1240] (1-162)
  IPR029033 Histidine phosphatase superfamily [SSF53254] (1-138)
  IPR051021 Mitochondrial serine/threonine phosphatase [PTHR20935] (2-70)

Foldseek 3Di:
DKEKEWEFFAWDDDDPCNLATAHDPRRLVLLLVLLVVVLVVCVVAPAAAEEFASRRRQVSSSVSSQVSNVVSVGHHHYHYDHQQAAPHDLLVVLVVVQVVQCVVPNDPCQRHYYYYYYHPPSSQVLVCVQVVHDRDDDDHGDMDMDHHPDRRPDDDDDDDDDDDDDD/DKEKEWEFFAWDDDDPCNLATAHDPRRLVLLLVLLVVVLVVCVVAPAAAEEFASRRRQVSSSVNSQVSNVVSVGHHHYHYDHQQAAPHDLLVVLVVVQVVQCVVPNDPCQRHYYYYYYHPPSSQVLVCVQVVHDRDDDDHGDMDMDHHPDRRDDDDDDDDDDDDDDD

Sequence (334 aa):
MKLIFVRHGQAGPYCADDAGRDLTDFGKQQAHETADFLVNYSKESPVNAIIASPYNRANQTAAIILESLVDAEQNPAFITISSITPDDDPNIGLDDIDCAIRHKFGMETDELTVIIVCHMPIVARMAAILDGLSPSGFELAECRVFGTEVIAPELAKQIAQFIPTQPMKLIFVRHGQAGPYCADDAGRDLTDFGKQQAHETADFLVNYSKESPVNAIIASPYNRANQTAAIILESLVDAEQNPAFITISSITPDDDPNIGLDDIDCAIRHKFGMETDELTVIIVCHMPIVARMAAILDGLSPSGFELAECRVFGTEVIAPELAKQIAQFIPTQP